Protein AF-A0A2K9F5P5-F1 (afdb_monomer_lite)

Structure (mmCIF, N/CA/C/O backbone):
data_AF-A0A2K9F5P5-F1
#
_entry.id   AF-A0A2K9F5P5-F1
#
loop_
_atom_site.group_PDB
_atom_site.id
_atom_site.type_symbol
_atom_site.label_atom_id
_atom_site.label_alt_id
_atom_site.label_comp_id
_atom_site.label_asym_id
_atom_site.label_entity_id
_atom_site.label_seq_id
_atom_site.pdbx_PDB_ins_code
_atom_site.Cartn_x
_atom_site.Cartn_y
_atom_site.Cartn_z
_atom_site.occupancy
_atom_site.B_iso_or_equiv
_atom_site.auth_seq_id
_atom_site.auth_comp_id
_atom_site.auth_asym_id
_atom_site.auth_atom_id
_atom_site.pdbx_PDB_model_num
ATOM 1 N N . MET A 1 1 ? -17.604 -22.086 -52.925 1.00 38.91 1 MET A N 1
ATOM 2 C CA . MET A 1 1 ? -17.296 -20.716 -52.460 1.00 38.91 1 MET A CA 1
ATOM 3 C C . MET A 1 1 ? -18.016 -20.476 -51.139 1.00 38.91 1 MET A C 1
ATOM 5 O O . MET A 1 1 ? -19.162 -20.048 -51.141 1.00 38.91 1 MET A O 1
ATOM 9 N N . ALA A 1 2 ? -17.383 -20.833 -50.021 1.00 35.69 2 ALA A N 1
ATOM 10 C CA . ALA A 1 2 ? -17.914 -20.549 -48.690 1.00 35.69 2 ALA A CA 1
ATOM 11 C C . ALA A 1 2 ? -17.438 -19.152 -48.273 1.00 35.69 2 ALA A C 1
ATOM 13 O O . ALA A 1 2 ? -16.235 -18.888 -48.246 1.00 35.69 2 ALA A O 1
ATOM 14 N N . ARG A 1 3 ? -18.385 -18.244 -48.024 1.00 33.72 3 ARG A N 1
ATOM 15 C CA . ARG A 1 3 ? -18.105 -16.895 -47.524 1.00 33.72 3 ARG A CA 1
ATOM 16 C C . ARG A 1 3 ? -17.519 -17.030 -46.118 1.00 33.72 3 ARG A C 1
ATOM 18 O O . ARG A 1 3 ? -18.179 -17.566 -45.235 1.00 33.72 3 ARG A O 1
ATOM 25 N N . ARG A 1 4 ? -16.278 -16.574 -45.926 1.00 36.03 4 ARG A N 1
ATOM 26 C CA . ARG A 1 4 ? -15.706 -16.379 -44.590 1.00 36.03 4 ARG A CA 1
ATOM 27 C C . ARG A 1 4 ? -16.526 -15.291 -43.901 1.00 36.03 4 ARG A C 1
ATOM 29 O O . ARG A 1 4 ? -16.585 -14.171 -44.402 1.00 36.03 4 ARG A O 1
ATOM 36 N N . HIS A 1 5 ? -17.176 -15.629 -42.792 1.00 34.53 5 HIS A N 1
ATOM 37 C CA . HIS A 1 5 ? -17.627 -14.616 -41.847 1.00 34.53 5 HIS A CA 1
ATOM 38 C C . HIS A 1 5 ? -16.388 -13.897 -41.294 1.00 34.53 5 HIS A C 1
ATOM 40 O O . HIS A 1 5 ? -15.415 -14.577 -40.957 1.00 34.53 5 HIS A O 1
ATOM 46 N N . PRO A 1 6 ? -16.381 -12.555 -41.233 1.00 36.88 6 PRO A N 1
ATOM 47 C CA . PRO A 1 6 ? -15.330 -11.844 -40.530 1.00 36.88 6 PRO A CA 1
ATOM 48 C C . PRO A 1 6 ? -15.427 -12.224 -39.051 1.00 36.88 6 PRO A C 1
ATOM 50 O O . PRO A 1 6 ? -16.498 -12.144 -38.447 1.00 36.88 6 PRO A O 1
ATOM 53 N N . HIS A 1 7 ? -14.316 -12.711 -38.502 1.00 32.47 7 HIS A N 1
ATOM 54 C CA . HIS A 1 7 ? -14.146 -12.824 -37.061 1.00 32.47 7 HIS A CA 1
ATOM 55 C C . HIS A 1 7 ? -14.370 -11.425 -36.470 1.00 32.47 7 HIS A C 1
ATOM 57 O O . HIS A 1 7 ? -13.769 -10.482 -36.984 1.00 32.47 7 HIS A O 1
ATOM 63 N N . PRO A 1 8 ? -15.224 -11.256 -35.448 1.00 35.94 8 PRO A N 1
ATOM 64 C CA . PRO A 1 8 ? -15.242 -10.008 -34.708 1.00 35.94 8 PRO A CA 1
ATOM 65 C C . PRO A 1 8 ? -13.869 -9.868 -34.055 1.00 35.94 8 PRO A C 1
ATOM 67 O O . PRO A 1 8 ? -13.407 -10.805 -33.391 1.00 35.94 8 PRO A O 1
ATOM 70 N N . ASP A 1 9 ? -13.211 -8.740 -34.306 1.00 34.75 9 ASP A N 1
ATOM 71 C CA . ASP A 1 9 ? -12.031 -8.320 -33.566 1.00 34.75 9 ASP A CA 1
ATOM 72 C C . ASP A 1 9 ? -12.371 -8.428 -32.078 1.00 34.75 9 ASP A C 1
ATOM 74 O O . ASP A 1 9 ? -13.259 -7.751 -31.561 1.00 34.75 9 ASP A O 1
ATOM 78 N N . LYS A 1 10 ? -11.746 -9.397 -31.409 1.00 36.59 10 LYS A N 1
ATOM 79 C CA . LYS A 1 10 ? -11.888 -9.583 -29.974 1.00 36.59 10 LYS A CA 1
ATOM 80 C C . LYS A 1 10 ? -11.161 -8.422 -29.301 1.00 36.59 10 LYS A C 1
ATOM 82 O O . LYS A 1 10 ? -9.941 -8.463 -29.187 1.00 36.59 10 LYS A O 1
ATOM 87 N N . GLU A 1 11 ? -11.912 -7.436 -28.820 1.00 33.91 11 GLU A N 1
ATOM 88 C CA . GLU A 1 11 ? -11.524 -6.573 -27.695 1.00 33.91 11 GLU A CA 1
ATOM 89 C C . GLU A 1 11 ? -11.355 -7.445 -26.435 1.00 33.91 11 GLU A C 1
ATOM 91 O O . GLU A 1 11 ? -12.197 -7.477 -25.544 1.00 33.91 11 GLU A O 1
ATOM 96 N N . PHE A 1 12 ? -10.288 -8.238 -26.395 1.00 38.59 12 PHE A N 1
ATOM 97 C CA . PHE A 1 12 ? -9.847 -8.998 -25.225 1.00 38.59 12 PHE A CA 1
ATOM 98 C C . PHE A 1 12 ? -8.396 -8.631 -24.927 1.00 38.59 12 PHE A C 1
ATOM 100 O O . PHE A 1 12 ? -7.548 -9.504 -24.805 1.00 38.59 12 PHE A O 1
ATOM 107 N N . ASP A 1 13 ? -8.106 -7.334 -24.876 1.00 48.09 13 ASP A N 1
ATOM 108 C CA . ASP A 1 13 ? -6.889 -6.837 -24.248 1.00 48.09 13 ASP A CA 1
ATOM 109 C C . ASP A 1 13 ? -7.022 -5.337 -23.982 1.00 48.09 13 ASP A C 1
ATOM 111 O O . ASP A 1 13 ? -6.786 -4.506 -24.855 1.00 48.09 13 ASP A O 1
ATOM 115 N N . MET A 1 14 ? -7.474 -4.972 -22.790 1.00 54.00 14 MET A N 1
ATOM 116 C CA . MET A 1 14 ? -7.242 -3.622 -22.293 1.00 54.00 14 MET A CA 1
ATOM 117 C C . MET A 1 14 ? -6.592 -3.803 -20.935 1.00 54.00 14 MET A C 1
ATOM 119 O O . MET A 1 14 ? -7.273 -3.871 -19.911 1.00 54.00 14 MET A O 1
ATOM 123 N N . ALA A 1 15 ? -5.266 -3.958 -20.953 1.00 70.38 15 ALA A N 1
ATOM 124 C CA . ALA A 1 15 ? -4.441 -3.877 -19.761 1.00 70.38 15 ALA A CA 1
ATOM 125 C C . ALA A 1 15 ? -4.908 -2.707 -18.884 1.00 70.38 15 ALA A C 1
ATOM 127 O O . ALA A 1 15 ? -5.242 -1.633 -19.399 1.00 70.38 15 ALA A O 1
ATOM 128 N N . HIS A 1 16 ? -4.942 -2.920 -17.564 1.00 89.19 16 HIS A N 1
ATOM 129 C CA . HIS A 1 16 ? -5.453 -1.938 -16.608 1.00 89.19 16 HIS A CA 1
ATOM 130 C C . HIS A 1 16 ? -4.882 -0.536 -16.918 1.00 89.19 16 HIS A C 1
ATOM 132 O O . HIS A 1 16 ? -3.682 -0.434 -17.205 1.00 89.19 16 HIS A O 1
ATOM 138 N N . PRO A 1 17 ? -5.671 0.560 -16.881 1.00 92.56 17 PRO A N 1
ATOM 139 C CA . PRO A 1 17 ? -5.209 1.880 -17.323 1.00 92.56 17 PRO A CA 1
ATOM 140 C C . PRO A 1 17 ? -3.887 2.317 -16.679 1.00 92.56 17 PRO A C 1
ATOM 142 O O . PRO A 1 17 ? -3.010 2.843 -17.365 1.00 92.56 17 PRO A O 1
ATOM 145 N N . ALA A 1 18 ? -3.704 2.014 -15.389 1.00 93.81 18 ALA A N 1
ATOM 146 C CA . ALA A 1 18 ? -2.455 2.269 -14.674 1.00 93.81 18 ALA A CA 1
ATOM 147 C C . ALA A 1 18 ? -1.266 1.447 -15.209 1.00 93.81 18 ALA A C 1
ATOM 149 O O . ALA A 1 18 ? -0.168 1.981 -15.330 1.00 93.81 18 ALA A O 1
ATOM 150 N N . VAL A 1 19 ? -1.469 0.177 -15.587 1.00 96.06 19 VAL A N 1
ATOM 151 C CA . VAL A 1 19 ? -0.427 -0.658 -16.216 1.00 96.06 19 VAL A CA 1
ATOM 152 C C . VAL A 1 19 ? -0.034 -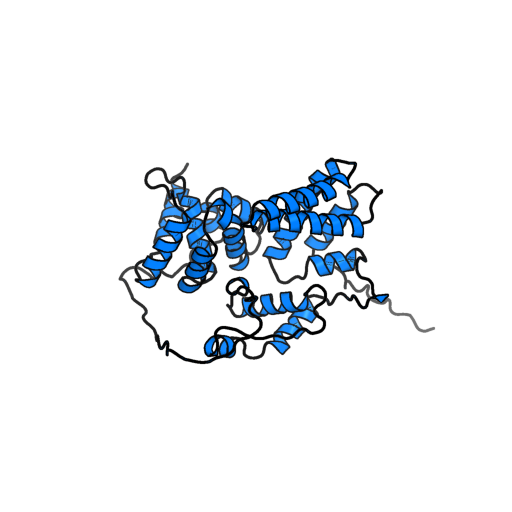0.057 -17.562 1.00 96.06 19 VAL A C 1
ATOM 154 O O . VAL A 1 19 ? 1.148 0.142 -17.830 1.00 96.06 19 VAL A O 1
ATOM 157 N N . THR A 1 20 ? -1.019 0.337 -18.374 1.00 95.88 20 THR A N 1
ATOM 158 C CA . THR A 1 20 ? -0.771 1.017 -19.654 1.00 95.88 20 THR A CA 1
ATOM 159 C C . THR A 1 20 ? 0.006 2.323 -19.455 1.00 95.88 20 THR A C 1
ATOM 161 O O . THR A 1 20 ? 0.961 2.596 -20.184 1.00 95.88 20 THR A O 1
ATOM 164 N N . ALA A 1 21 ? -0.370 3.139 -18.466 1.00 96.00 21 ALA A N 1
ATOM 165 C CA . ALA A 1 21 ? 0.326 4.382 -18.139 1.00 96.00 21 ALA A CA 1
ATOM 166 C C . ALA A 1 21 ? 1.770 4.129 -17.678 1.00 96.00 21 ALA A C 1
ATOM 168 O O . ALA A 1 21 ? 2.687 4.807 -18.140 1.00 96.00 21 ALA A O 1
ATOM 169 N N . PHE A 1 22 ? 1.986 3.115 -16.839 1.00 97.25 22 PHE A N 1
ATOM 170 C CA . PHE A 1 22 ? 3.307 2.726 -16.357 1.00 97.25 22 PHE A CA 1
ATOM 171 C C . PHE A 1 22 ? 4.207 2.225 -17.494 1.00 97.25 22 PHE A C 1
ATOM 173 O O . PHE A 1 22 ? 5.349 2.665 -17.623 1.00 97.25 22 PHE A O 1
ATOM 180 N N . VAL A 1 23 ? 3.690 1.369 -18.381 1.00 96.62 23 VAL A N 1
ATOM 181 C CA . VAL A 1 23 ? 4.428 0.895 -19.565 1.00 96.62 23 VAL A CA 1
ATOM 182 C C . VAL A 1 23 ? 4.771 2.057 -20.502 1.00 96.62 23 VAL A C 1
ATOM 184 O O . VAL A 1 23 ? 5.891 2.132 -21.001 1.00 96.62 23 VAL A O 1
ATOM 187 N N . ARG A 1 24 ? 3.862 3.024 -20.688 1.00 95.56 24 ARG A N 1
ATOM 188 C CA . ARG A 1 24 ? 4.164 4.256 -21.439 1.00 95.56 24 ARG A CA 1
ATOM 189 C C . ARG A 1 24 ? 5.218 5.124 -20.756 1.00 95.56 24 ARG A C 1
ATOM 191 O O . ARG A 1 24 ? 5.975 5.795 -21.450 1.00 95.56 24 ARG A O 1
ATOM 198 N N . ALA A 1 25 ? 5.273 5.150 -19.426 1.00 95.38 25 ALA A N 1
ATOM 199 C CA . ALA A 1 25 ? 6.317 5.868 -18.699 1.00 95.38 25 ALA A CA 1
ATOM 200 C C . ALA A 1 25 ? 7.695 5.227 -18.929 1.00 95.38 25 ALA A C 1
ATOM 202 O O . ALA A 1 25 ? 8.664 5.953 -19.149 1.00 95.38 25 ALA A O 1
ATOM 203 N N . LEU A 1 26 ? 7.773 3.889 -18.991 1.00 95.75 26 LEU A N 1
ATOM 204 C CA . LEU A 1 26 ? 9.005 3.168 -19.348 1.00 95.75 26 LEU A CA 1
ATOM 205 C C . LEU A 1 26 ? 9.541 3.569 -20.733 1.00 95.75 26 LEU A C 1
ATOM 207 O O . LEU A 1 26 ? 10.753 3.630 -20.922 1.00 95.75 26 LEU A O 1
ATOM 211 N N . ASP A 1 27 ? 8.664 3.896 -21.686 1.00 93.19 27 ASP A N 1
ATOM 212 C CA . ASP A 1 27 ? 9.059 4.316 -23.040 1.00 93.19 27 ASP A CA 1
ATOM 213 C C . ASP A 1 27 ? 9.694 5.712 -23.112 1.00 93.19 27 ASP A C 1
ATOM 215 O O . ASP A 1 27 ? 10.244 6.086 -24.150 1.00 93.19 27 ASP A O 1
ATOM 219 N N . GLN A 1 28 ? 9.618 6.495 -22.033 1.00 93.38 28 GLN A N 1
ATOM 220 C CA . GLN A 1 28 ? 10.177 7.850 -21.972 1.00 93.38 28 GLN A CA 1
ATOM 221 C C . GLN A 1 28 ? 11.634 7.886 -21.496 1.00 93.38 28 GLN A C 1
ATOM 223 O O . GLN A 1 28 ? 12.237 8.961 -21.483 1.00 93.38 28 GLN A O 1
ATOM 228 N N . PHE A 1 29 ? 12.181 6.741 -21.090 1.00 94.44 29 PHE A N 1
ATOM 229 C CA . PHE A 1 29 ? 13.575 6.604 -20.683 1.00 94.44 29 PHE A CA 1
ATOM 230 C C . PHE A 1 29 ? 14.507 6.562 -21.892 1.00 94.44 29 PHE A C 1
ATOM 232 O O . PHE A 1 29 ? 14.101 6.250 -23.016 1.00 94.44 29 PHE A O 1
ATOM 239 N N . ASP A 1 30 ? 15.785 6.856 -21.654 1.00 88.50 30 ASP A N 1
ATOM 240 C CA . ASP A 1 30 ? 16.795 6.741 -22.694 1.00 88.50 30 ASP A CA 1
ATOM 241 C C . ASP A 1 30 ? 16.880 5.314 -23.273 1.00 88.50 30 ASP A C 1
ATOM 243 O O . ASP A 1 30 ? 16.805 4.303 -22.570 1.00 88.50 30 ASP A O 1
ATOM 247 N N . ARG A 1 31 ? 17.100 5.235 -24.590 1.00 88.44 31 ARG A N 1
ATOM 248 C CA . ARG A 1 31 ? 17.097 3.978 -25.355 1.00 88.44 31 ARG A CA 1
ATOM 249 C C . ARG A 1 31 ? 18.294 3.064 -25.085 1.00 88.44 31 ARG A C 1
ATOM 251 O O . ARG A 1 31 ? 18.338 1.967 -25.637 1.00 88.44 31 ARG A O 1
ATOM 258 N N . SER A 1 32 ? 19.259 3.483 -24.264 1.00 90.69 32 SER A N 1
ATOM 259 C CA . SER A 1 32 ? 20.375 2.630 -23.837 1.00 90.69 32 SER A CA 1
ATOM 260 C C . SER A 1 32 ? 19.953 1.460 -22.945 1.00 90.69 32 SER A C 1
ATOM 262 O O . SER A 1 32 ? 20.749 0.538 -22.776 1.00 90.69 32 SER A O 1
ATOM 264 N N . LYS A 1 33 ? 18.732 1.472 -22.391 1.00 93.06 33 LYS A N 1
ATOM 265 C CA . LYS A 1 33 ? 18.201 0.397 -21.543 1.00 93.06 33 LYS A CA 1
ATOM 266 C C . LYS A 1 33 ? 16.925 -0.199 -22.106 1.00 93.06 33 LYS A C 1
ATOM 268 O O . LYS A 1 33 ? 16.131 0.463 -22.769 1.00 93.06 33 LYS A O 1
ATOM 273 N N . THR A 1 34 ? 16.718 -1.473 -21.801 1.00 95.75 34 THR A N 1
ATOM 274 C CA . THR A 1 34 ? 15.465 -2.167 -22.115 1.00 95.75 34 THR A CA 1
ATOM 275 C C . THR A 1 34 ? 14.391 -1.847 -21.073 1.00 95.75 34 THR A C 1
ATOM 277 O O . THR A 1 34 ? 14.712 -1.518 -19.929 1.00 95.75 34 THR A O 1
ATOM 280 N N . ARG A 1 35 ? 13.109 -2.015 -21.430 1.00 96.31 35 ARG A N 1
ATOM 281 C CA . ARG A 1 35 ? 11.987 -1.881 -20.478 1.00 96.31 35 ARG A CA 1
ATOM 282 C C . ARG A 1 35 ? 12.180 -2.768 -19.247 1.00 96.31 35 ARG A C 1
ATOM 284 O O . ARG A 1 35 ? 11.991 -2.300 -18.132 1.00 96.31 35 ARG A O 1
ATOM 291 N N . THR A 1 36 ? 12.615 -4.012 -19.446 1.00 96.44 36 THR A N 1
ATOM 292 C CA . THR A 1 36 ? 12.884 -4.976 -18.368 1.00 96.44 36 THR A CA 1
ATOM 293 C C . THR A 1 36 ? 13.991 -4.502 -17.430 1.00 96.44 36 THR A C 1
ATOM 295 O O . THR A 1 36 ? 13.872 -4.645 -16.216 1.00 96.44 36 THR A O 1
ATOM 298 N N . GLU A 1 37 ? 15.056 -3.900 -17.965 1.00 96.44 37 GLU A N 1
ATOM 299 C CA . GLU A 1 37 ? 16.135 -3.343 -17.146 1.00 96.44 37 GLU A CA 1
ATOM 300 C C . GLU A 1 37 ? 15.665 -2.133 -16.332 1.00 96.44 37 GLU A C 1
ATOM 302 O O . GLU A 1 37 ? 15.925 -2.069 -15.131 1.00 96.44 37 GLU A O 1
ATOM 307 N N . ILE A 1 38 ? 14.932 -1.203 -16.954 1.00 97.19 38 ILE A N 1
ATOM 308 C CA . ILE A 1 38 ? 14.380 -0.029 -16.262 1.00 97.19 38 ILE A CA 1
ATOM 309 C C . ILE A 1 38 ? 13.396 -0.471 -15.177 1.00 97.19 38 ILE A C 1
ATOM 311 O O . ILE A 1 38 ? 13.481 0.011 -14.052 1.00 97.19 38 ILE A O 1
ATOM 315 N N . PHE A 1 39 ? 12.506 -1.418 -15.485 1.00 97.50 39 PHE A N 1
ATOM 316 C CA . PHE A 1 39 ? 11.540 -1.962 -14.535 1.00 97.50 39 PHE A CA 1
ATOM 317 C C . PHE A 1 39 ? 12.222 -2.633 -13.339 1.00 97.50 39 PHE A C 1
ATOM 319 O O . PHE A 1 39 ? 11.872 -2.354 -12.196 1.00 97.50 39 PHE A O 1
ATOM 326 N N . ARG A 1 40 ? 13.256 -3.449 -13.580 1.00 96.75 40 ARG A N 1
ATOM 327 C CA . ARG A 1 40 ? 14.058 -4.050 -12.507 1.00 96.75 40 ARG A CA 1
ATOM 328 C C . ARG A 1 40 ? 14.691 -2.984 -11.611 1.00 96.75 40 ARG A C 1
ATOM 330 O O . ARG A 1 40 ? 14.588 -3.092 -10.393 1.00 96.75 40 ARG A O 1
ATOM 337 N N . LEU A 1 41 ? 15.330 -1.971 -12.200 1.00 97.00 41 LEU A N 1
ATOM 338 C CA . LEU A 1 41 ? 15.961 -0.882 -11.446 1.00 97.00 41 LEU A CA 1
ATOM 339 C C . LEU A 1 41 ? 14.930 -0.056 -10.673 1.00 97.00 41 LEU A C 1
ATOM 341 O O . LEU A 1 41 ? 15.186 0.318 -9.535 1.00 97.00 41 LEU A O 1
ATOM 345 N N . PHE A 1 42 ? 13.751 0.176 -11.253 1.00 97.69 42 PHE A N 1
ATOM 346 C CA . PHE A 1 42 ? 12.625 0.792 -10.561 1.00 97.69 42 PHE A CA 1
ATOM 347 C C . PHE A 1 42 ? 12.217 -0.027 -9.326 1.00 97.69 42 PHE A C 1
ATOM 349 O O . PHE A 1 42 ? 12.127 0.537 -8.238 1.00 97.69 42 PHE A O 1
ATOM 356 N N . CYS A 1 43 ? 12.020 -1.346 -9.458 1.00 96.69 43 CYS A N 1
ATOM 357 C CA . CYS A 1 43 ? 11.664 -2.217 -8.333 1.00 96.69 43 CYS A CA 1
ATOM 358 C C . CYS A 1 43 ? 12.749 -2.239 -7.246 1.00 96.69 43 CYS A C 1
ATOM 360 O O . CYS A 1 43 ? 12.428 -2.236 -6.060 1.00 96.69 43 CYS A O 1
ATOM 362 N N . GLU A 1 44 ? 14.024 -2.228 -7.635 1.00 97.50 44 GLU A N 1
ATOM 363 C CA . GLU A 1 44 ? 15.159 -2.198 -6.707 1.00 97.50 44 GLU A CA 1
ATOM 364 C C . GLU A 1 44 ? 15.214 -0.866 -5.943 1.00 97.50 44 GLU A C 1
ATOM 366 O O . GLU A 1 44 ? 15.245 -0.853 -4.714 1.00 97.50 44 GLU A O 1
ATOM 371 N N . MET A 1 45 ? 15.085 0.262 -6.647 1.00 97.44 45 MET A N 1
ATOM 372 C CA . MET A 1 45 ? 14.998 1.591 -6.034 1.00 97.44 45 MET A CA 1
ATOM 373 C C . MET A 1 45 ? 13.783 1.721 -5.103 1.00 97.44 45 MET A C 1
ATOM 375 O O . MET A 1 45 ? 13.907 2.251 -3.997 1.00 97.44 45 MET A O 1
ATOM 379 N N . ALA A 1 46 ? 12.622 1.217 -5.530 1.00 95.56 46 ALA A N 1
ATOM 380 C CA . ALA A 1 46 ? 11.395 1.175 -4.742 1.00 95.56 46 ALA A CA 1
ATOM 381 C C . ALA A 1 46 ? 11.593 0.393 -3.437 1.00 95.56 46 ALA A C 1
ATOM 383 O O . ALA A 1 46 ? 11.286 0.896 -2.353 1.00 95.56 46 ALA A O 1
ATOM 384 N N . TYR A 1 47 ? 12.153 -0.814 -3.540 1.00 95.12 47 TYR A N 1
ATOM 385 C CA . TYR A 1 47 ? 12.464 -1.653 -2.393 1.00 95.12 47 TYR A CA 1
ATOM 386 C C . TYR A 1 47 ? 13.431 -0.953 -1.437 1.00 95.12 47 TYR A C 1
ATOM 388 O O . TYR A 1 47 ? 13.121 -0.843 -0.254 1.00 95.12 47 TYR A O 1
ATOM 396 N N . CYS A 1 48 ? 14.558 -0.426 -1.926 1.00 96.56 48 CYS A N 1
ATOM 397 C CA . CYS A 1 48 ? 15.539 0.255 -1.084 1.00 96.56 48 CYS A CA 1
ATOM 398 C C . CYS A 1 48 ? 14.927 1.448 -0.337 1.00 96.56 48 CYS A C 1
ATOM 400 O O . CYS A 1 48 ? 15.143 1.590 0.867 1.00 96.56 48 CYS A O 1
ATOM 402 N N . ALA A 1 49 ? 14.118 2.270 -1.016 1.00 92.81 49 ALA A N 1
ATOM 403 C CA . ALA A 1 49 ? 13.463 3.427 -0.406 1.00 92.81 49 ALA A CA 1
ATOM 404 C C . ALA A 1 49 ? 12.503 3.025 0.730 1.00 92.81 49 ALA A C 1
ATOM 406 O O . ALA A 1 49 ? 12.530 3.619 1.812 1.00 92.81 49 ALA A O 1
ATOM 407 N N . LEU A 1 50 ? 11.686 1.990 0.511 1.00 88.81 50 LEU A N 1
ATOM 408 C CA . LEU A 1 50 ? 10.724 1.501 1.502 1.00 88.81 50 LEU A CA 1
ATOM 409 C C . LEU A 1 50 ? 11.414 0.749 2.650 1.00 88.81 50 LEU A C 1
ATOM 411 O O . LEU A 1 50 ? 11.159 1.028 3.823 1.00 88.81 50 LEU A O 1
ATOM 415 N N . ALA A 1 51 ? 12.327 -0.167 2.326 1.00 88.56 51 ALA A N 1
ATOM 416 C CA . ALA A 1 51 ? 13.046 -0.984 3.296 1.00 88.56 51 ALA A CA 1
ATOM 417 C C . ALA A 1 51 ? 13.949 -0.137 4.201 1.00 88.56 51 ALA A C 1
ATOM 419 O O . ALA A 1 51 ? 14.036 -0.413 5.398 1.00 88.56 51 ALA A O 1
ATOM 420 N N . LYS A 1 52 ? 14.576 0.926 3.673 1.00 90.06 52 LYS A N 1
ATOM 421 C CA . LYS A 1 52 ? 15.404 1.837 4.476 1.00 90.06 52 LYS A CA 1
ATOM 422 C C . LYS A 1 52 ? 14.566 2.504 5.560 1.00 90.06 52 LYS A C 1
ATOM 424 O O . LYS A 1 52 ? 14.963 2.501 6.720 1.00 90.06 52 LYS A O 1
ATOM 429 N N . ARG A 1 53 ? 13.388 3.027 5.200 1.00 84.00 53 ARG A N 1
ATOM 430 C CA . ARG A 1 53 ? 12.465 3.676 6.147 1.00 84.00 53 ARG A CA 1
ATOM 431 C C . ARG A 1 53 ? 11.925 2.698 7.194 1.00 84.00 53 ARG A C 1
ATOM 433 O O . ARG A 1 53 ? 11.679 3.102 8.325 1.00 84.00 53 ARG A O 1
ATOM 440 N N . ALA A 1 54 ? 11.740 1.432 6.823 1.00 78.44 54 ALA A N 1
ATOM 441 C CA . ALA A 1 54 ? 11.255 0.389 7.724 1.00 78.44 54 ALA A CA 1
ATOM 442 C C . ALA A 1 54 ? 12.348 -0.218 8.627 1.00 78.44 54 ALA A C 1
ATOM 444 O O . ALA A 1 54 ? 12.022 -0.837 9.641 1.00 78.44 54 ALA A O 1
ATOM 445 N N . SER A 1 55 ? 13.627 -0.069 8.271 1.00 79.94 55 SER A N 1
ATOM 446 C CA . SER A 1 55 ? 14.742 -0.642 9.025 1.00 79.94 55 SER A CA 1
ATOM 447 C C . SER A 1 55 ? 14.978 0.111 10.340 1.00 79.94 55 SER A C 1
ATOM 449 O O . SER A 1 55 ? 15.162 1.330 10.310 1.00 79.94 55 SER A O 1
ATOM 451 N N . PRO A 1 56 ? 15.066 -0.582 11.491 1.00 80.94 56 PRO A N 1
ATOM 452 C CA . PRO A 1 56 ? 15.488 0.026 12.751 1.00 80.94 56 PRO A CA 1
ATOM 453 C C . PRO A 1 56 ? 17.019 0.095 12.904 1.00 80.94 56 PRO A C 1
ATOM 455 O O . PRO A 1 56 ? 17.504 0.683 13.869 1.00 80.94 56 PRO A O 1
ATOM 458 N N . PHE A 1 57 ? 17.781 -0.523 11.994 1.00 88.06 57 PHE A N 1
ATOM 459 C CA . PHE A 1 57 ? 19.234 -0.669 12.095 1.00 88.06 57 PHE A CA 1
ATOM 460 C C . PHE A 1 57 ? 19.955 0.274 11.125 1.00 88.06 57 PHE A C 1
ATOM 462 O O . PHE A 1 57 ? 19.685 0.253 9.922 1.00 88.06 57 PHE A O 1
ATOM 469 N N . ALA A 1 58 ? 20.867 1.098 11.651 1.00 92.44 58 ALA A N 1
ATOM 470 C CA . ALA A 1 58 ? 21.558 2.145 10.893 1.00 92.44 58 ALA A CA 1
ATOM 471 C C . ALA A 1 58 ? 22.483 1.587 9.797 1.00 92.44 58 ALA A C 1
ATOM 473 O O . ALA A 1 58 ? 22.485 2.081 8.678 1.00 92.44 58 ALA A O 1
ATOM 474 N N . ASP A 1 59 ? 23.200 0.500 10.071 1.00 95.31 59 ASP A N 1
ATOM 475 C CA . ASP A 1 59 ? 24.048 -0.191 9.093 1.00 95.31 59 ASP A CA 1
ATOM 476 C C . ASP A 1 59 ? 23.237 -0.742 7.908 1.00 95.31 59 ASP A C 1
ATOM 478 O O . ASP A 1 59 ? 23.643 -0.635 6.749 1.00 95.31 59 ASP A O 1
ATOM 482 N N . GLN A 1 60 ? 22.048 -1.284 8.181 1.00 93.06 60 GLN A N 1
ATOM 483 C CA . GLN A 1 60 ? 21.123 -1.702 7.133 1.00 93.06 60 GLN A CA 1
ATOM 484 C C . GLN A 1 60 ? 20.588 -0.501 6.340 1.00 93.06 60 GLN A C 1
ATOM 486 O O . GLN A 1 60 ? 20.438 -0.610 5.123 1.00 93.06 60 GLN A O 1
ATOM 491 N N . GLN A 1 61 ? 20.311 0.631 6.996 1.00 94.25 61 GLN A N 1
ATOM 492 C CA . GLN A 1 61 ? 19.879 1.860 6.320 1.00 94.25 61 GLN A CA 1
ATOM 493 C C . GLN A 1 61 ? 20.957 2.384 5.361 1.00 94.25 61 GLN A C 1
ATOM 495 O O . GLN A 1 61 ? 20.631 2.690 4.213 1.00 94.25 61 GLN A O 1
ATOM 500 N N . ASP A 1 62 ? 22.217 2.420 5.799 1.00 97.56 62 ASP A N 1
ATOM 501 C CA . ASP A 1 62 ? 23.359 2.859 4.989 1.00 97.56 62 ASP A CA 1
ATOM 502 C C . ASP A 1 62 ? 23.571 1.941 3.777 1.00 97.56 62 ASP A C 1
ATOM 504 O O . ASP A 1 62 ? 23.755 2.414 2.654 1.00 97.56 62 ASP A O 1
ATOM 508 N N . ARG A 1 63 ? 23.478 0.616 3.972 1.00 98.06 63 ARG A N 1
ATOM 509 C CA . ARG A 1 63 ? 23.573 -0.357 2.871 1.00 98.06 63 ARG A CA 1
ATOM 510 C C . ARG A 1 63 ? 22.468 -0.153 1.832 1.00 98.06 63 ARG A C 1
ATOM 512 O O . ARG A 1 63 ? 22.754 -0.138 0.639 1.00 98.06 63 ARG A O 1
ATOM 519 N N . LEU A 1 64 ? 21.219 0.008 2.272 1.00 97.62 64 LEU A N 1
ATOM 520 C CA . LEU A 1 64 ? 20.078 0.208 1.371 1.00 97.62 64 LEU A CA 1
ATOM 521 C C . LEU A 1 64 ? 20.174 1.539 0.615 1.00 97.62 64 LEU A C 1
ATOM 523 O O . LEU A 1 64 ? 19.785 1.614 -0.549 1.00 97.62 64 LEU A O 1
ATOM 527 N N . GLU A 1 65 ? 20.707 2.586 1.248 1.00 98.00 65 GLU A N 1
ATOM 528 C CA . GLU A 1 65 ? 20.990 3.853 0.571 1.00 98.00 65 GLU A CA 1
ATOM 529 C C . GLU A 1 65 ? 22.091 3.710 -0.482 1.00 98.00 65 GLU A C 1
ATOM 531 O O . GLU A 1 65 ? 21.938 4.229 -1.586 1.00 98.00 65 GLU A O 1
ATOM 536 N N . ALA A 1 66 ? 23.163 2.974 -0.185 1.00 98.25 66 ALA A N 1
ATOM 537 C CA . ALA A 1 66 ? 24.209 2.693 -1.163 1.00 98.25 66 ALA A CA 1
ATOM 538 C C . ALA A 1 66 ? 23.659 1.919 -2.377 1.00 98.25 66 ALA A C 1
ATOM 540 O O . ALA A 1 66 ? 23.887 2.334 -3.509 1.00 98.25 66 ALA A O 1
ATOM 541 N N . GLU A 1 67 ? 22.861 0.869 -2.156 1.00 98.44 67 GLU A N 1
ATOM 542 C CA . GLU A 1 67 ? 22.203 0.092 -3.224 1.00 98.44 67 GLU A CA 1
ATOM 543 C C . GLU A 1 67 ? 21.262 0.958 -4.083 1.00 98.44 67 GLU A C 1
ATOM 545 O O . GLU A 1 67 ? 21.267 0.878 -5.316 1.00 98.44 67 GLU A O 1
ATOM 550 N N . TYR A 1 68 ? 20.502 1.857 -3.447 1.00 98.06 68 TYR A N 1
ATOM 551 C CA . TYR A 1 68 ? 19.683 2.842 -4.153 1.00 98.06 68 TYR A CA 1
ATOM 552 C C . TYR A 1 68 ? 20.543 3.764 -5.031 1.00 98.06 68 TYR A C 1
ATOM 554 O O . TYR A 1 68 ? 20.226 3.996 -6.201 1.00 98.06 68 TYR A O 1
ATOM 562 N N . MET A 1 69 ? 21.644 4.291 -4.487 1.00 98.00 69 MET A N 1
ATOM 563 C CA . MET A 1 69 ? 22.536 5.200 -5.210 1.00 98.00 69 MET A CA 1
ATOM 564 C C . MET A 1 69 ? 23.301 4.505 -6.341 1.00 98.00 69 MET A C 1
ATOM 566 O O . MET A 1 69 ? 23.532 5.130 -7.380 1.00 98.00 69 MET A O 1
ATOM 570 N N . ASP A 1 70 ? 23.606 3.216 -6.204 1.00 97.94 70 ASP A N 1
ATOM 571 C CA . ASP A 1 70 ? 24.147 2.387 -7.281 1.00 97.94 70 ASP A CA 1
ATOM 572 C C . ASP A 1 70 ? 23.148 2.258 -8.435 1.00 97.94 70 ASP A C 1
ATOM 574 O O . ASP A 1 70 ? 23.524 2.425 -9.600 1.00 97.94 70 ASP A O 1
ATOM 578 N N . CYS A 1 71 ? 21.861 2.040 -8.141 1.00 96.62 71 CYS A N 1
ATOM 579 C CA . CYS A 1 71 ? 20.810 2.061 -9.160 1.00 96.62 71 CYS A CA 1
ATOM 580 C C . CYS A 1 71 ? 20.728 3.429 -9.848 1.00 96.62 71 CYS A C 1
ATOM 582 O O . CYS A 1 71 ? 20.715 3.495 -11.077 1.00 96.62 71 CYS A O 1
ATOM 584 N N . VAL A 1 72 ? 20.759 4.524 -9.080 1.00 96.44 72 VAL A N 1
ATOM 585 C CA . VAL A 1 72 ? 20.779 5.895 -9.622 1.00 96.44 72 VAL A CA 1
ATOM 586 C C . VAL A 1 72 ? 21.983 6.119 -10.541 1.00 96.44 72 VAL A C 1
ATOM 588 O O . VAL A 1 72 ? 21.854 6.748 -11.593 1.00 96.44 72 VAL A O 1
ATOM 591 N N . GLY A 1 73 ? 23.154 5.598 -10.168 1.00 95.69 73 GLY A N 1
ATOM 592 C CA . GLY A 1 73 ? 24.389 5.688 -10.946 1.00 95.69 73 GLY A CA 1
ATOM 593 C C . GLY A 1 73 ? 24.321 4.988 -12.305 1.00 95.69 73 GLY A C 1
ATOM 594 O O . GLY A 1 73 ? 25.060 5.356 -13.218 1.00 95.69 73 GLY A O 1
ATOM 595 N N . ARG A 1 74 ? 23.402 4.030 -12.482 1.00 94.88 74 ARG A N 1
ATOM 596 C CA . ARG A 1 74 ? 23.198 3.336 -13.762 1.00 94.88 74 ARG A CA 1
ATOM 597 C C . ARG A 1 74 ? 22.473 4.183 -14.798 1.00 94.88 74 ARG A C 1
ATOM 599 O O . ARG A 1 74 ? 22.488 3.800 -15.965 1.00 94.88 74 ARG A O 1
ATOM 606 N N . PHE A 1 75 ? 21.871 5.313 -14.431 1.00 94.19 75 PHE A N 1
ATOM 607 C CA . PHE A 1 75 ? 21.210 6.222 -15.370 1.00 94.19 75 PHE A CA 1
ATOM 608 C C . PHE A 1 75 ? 22.108 7.430 -15.672 1.00 94.19 75 PHE A C 1
ATOM 610 O O . PHE A 1 75 ? 22.289 8.295 -14.810 1.00 94.19 75 PHE A O 1
ATOM 617 N N . PRO A 1 76 ? 22.660 7.532 -16.898 1.00 89.19 76 PRO A N 1
ATOM 618 C CA . PRO A 1 76 ? 23.469 8.685 -17.287 1.00 89.19 76 PRO A CA 1
ATOM 619 C C . PRO A 1 76 ? 22.642 9.976 -17.318 1.00 89.19 76 PRO A C 1
ATOM 621 O O . PRO A 1 76 ? 23.118 11.037 -16.915 1.00 89.19 76 PRO A O 1
ATOM 624 N N . ASN A 1 77 ? 21.388 9.878 -17.770 1.00 91.38 77 ASN A N 1
ATOM 625 C CA . ASN A 1 77 ? 20.450 10.987 -17.798 1.00 91.38 77 ASN A CA 1
ATOM 626 C C . ASN A 1 77 ? 19.785 11.169 -16.425 1.00 91.38 77 ASN A C 1
ATOM 628 O O . ASN A 1 77 ? 19.120 10.270 -15.914 1.00 91.38 77 ASN A O 1
ATOM 632 N N . LYS A 1 78 ? 19.924 12.358 -15.831 1.00 89.62 78 LYS A N 1
ATOM 633 C CA . LYS A 1 78 ? 19.280 12.672 -14.548 1.00 89.62 78 LYS A CA 1
ATOM 634 C C . LYS A 1 78 ? 17.773 12.872 -14.668 1.00 89.62 78 LYS A C 1
ATOM 636 O O . LYS A 1 78 ? 17.085 12.698 -13.667 1.00 89.62 78 LYS A O 1
ATOM 641 N N . ASP A 1 79 ? 17.260 13.196 -15.850 1.00 91.12 79 ASP A N 1
ATOM 642 C CA . ASP A 1 79 ? 15.816 13.334 -16.047 1.00 91.12 79 ASP A CA 1
ATOM 643 C C . ASP A 1 79 ? 15.106 11.979 -15.989 1.00 91.12 79 ASP A C 1
ATOM 645 O O . ASP A 1 79 ? 14.016 11.901 -15.437 1.00 91.12 79 ASP A O 1
ATOM 649 N N . ASP A 1 80 ? 15.763 10.894 -16.406 1.00 93.69 80 ASP A N 1
ATOM 650 C CA . ASP A 1 80 ? 15.250 9.526 -16.246 1.00 93.69 80 ASP A CA 1
ATOM 651 C C . ASP A 1 80 ? 15.033 9.181 -14.764 1.00 93.69 80 ASP A C 1
ATOM 653 O O . ASP A 1 80 ? 13.999 8.643 -14.376 1.00 93.69 80 ASP A O 1
ATOM 657 N N . ILE A 1 81 ? 15.969 9.574 -13.894 1.00 93.25 81 ILE A N 1
ATOM 658 C CA . ILE A 1 81 ? 15.823 9.391 -12.441 1.00 93.25 81 ILE A CA 1
ATOM 659 C C . ILE A 1 81 ? 14.654 10.204 -11.887 1.00 93.25 81 ILE A C 1
ATOM 661 O O . ILE A 1 81 ? 13.942 9.732 -11.003 1.00 93.25 81 ILE A O 1
ATOM 665 N N . ARG A 1 82 ? 14.425 11.411 -12.414 1.00 91.25 82 ARG A N 1
ATOM 666 C CA . ARG A 1 82 ? 13.309 12.271 -11.990 1.00 91.25 82 ARG A CA 1
ATOM 667 C C . ARG A 1 82 ? 11.939 11.722 -12.393 1.00 91.25 82 ARG A C 1
ATOM 669 O O . ARG A 1 82 ? 10.956 12.154 -11.806 1.00 91.25 82 ARG A O 1
ATOM 676 N N . ARG A 1 83 ? 11.876 10.750 -13.310 1.00 92.38 83 ARG A N 1
ATOM 677 C CA . ARG A 1 83 ? 10.642 10.035 -13.687 1.00 92.38 83 ARG A CA 1
ATOM 678 C C . ARG A 1 83 ? 10.299 8.875 -12.756 1.00 92.38 83 ARG A C 1
ATOM 680 O O . ARG A 1 83 ? 9.136 8.492 -12.670 1.00 92.38 83 ARG A O 1
ATOM 687 N N . MET A 1 84 ? 11.274 8.322 -12.029 1.00 93.81 84 MET A N 1
ATOM 688 C CA . MET A 1 84 ? 11.034 7.196 -11.113 1.00 93.81 84 MET A CA 1
ATOM 689 C C . MET A 1 84 ? 9.958 7.497 -10.048 1.00 93.81 84 MET A C 1
ATOM 691 O O . MET A 1 84 ? 9.103 6.638 -9.825 1.00 93.81 84 MET A O 1
ATOM 695 N N . PRO A 1 85 ? 9.913 8.694 -9.419 1.00 91.75 85 PRO A N 1
ATOM 696 C CA . PRO A 1 85 ? 8.825 9.056 -8.508 1.00 91.75 85 PRO A CA 1
ATOM 697 C C . PRO A 1 85 ? 7.439 9.096 -9.167 1.00 91.75 85 PRO A C 1
ATOM 699 O O . PRO A 1 85 ? 6.459 8.725 -8.528 1.00 91.75 85 PRO A O 1
ATOM 702 N N . GLU A 1 86 ? 7.337 9.504 -10.436 1.00 91.31 86 GLU A N 1
ATOM 703 C CA . GLU A 1 86 ? 6.062 9.518 -11.171 1.00 91.31 86 GLU A CA 1
ATOM 704 C C . GLU A 1 86 ? 5.558 8.089 -11.410 1.00 91.31 86 GLU A C 1
ATOM 706 O O . GLU A 1 86 ? 4.393 7.782 -11.169 1.00 91.31 86 GLU A O 1
ATOM 711 N N . MET A 1 87 ? 6.457 7.181 -11.801 1.00 95.38 87 MET A N 1
ATOM 712 C CA . MET A 1 87 ? 6.145 5.754 -11.924 1.00 95.38 87 MET A CA 1
ATOM 713 C C . MET A 1 87 ? 5.722 5.137 -10.587 1.00 95.38 87 MET A C 1
ATOM 715 O O . MET A 1 87 ? 4.807 4.315 -10.544 1.00 95.38 87 MET A O 1
ATOM 719 N N . MET A 1 88 ? 6.365 5.548 -9.491 1.00 94.50 88 MET A N 1
ATOM 720 C CA . MET A 1 88 ? 5.996 5.118 -8.146 1.00 94.50 88 MET A CA 1
ATOM 721 C C . MET A 1 88 ? 4.583 5.579 -7.783 1.00 94.50 88 MET A C 1
ATOM 723 O O . MET A 1 88 ? 3.827 4.789 -7.230 1.00 94.50 88 MET A O 1
ATOM 727 N N . ALA A 1 89 ? 4.206 6.815 -8.120 1.00 91.75 89 ALA A N 1
ATOM 728 C CA . ALA A 1 89 ? 2.856 7.315 -7.869 1.00 91.75 89 ALA A CA 1
ATOM 729 C C . ALA A 1 89 ? 1.796 6.455 -8.579 1.00 91.75 89 ALA A C 1
ATOM 731 O O . ALA A 1 89 ? 0.865 5.992 -7.925 1.00 91.75 89 ALA A O 1
ATOM 732 N N . ILE A 1 90 ? 2.007 6.140 -9.865 1.00 94.31 90 ILE A N 1
ATOM 733 C CA . ILE A 1 90 ? 1.121 5.251 -10.641 1.00 94.31 90 ILE A CA 1
ATOM 734 C C . ILE A 1 90 ? 0.988 3.878 -9.963 1.00 94.31 90 ILE A C 1
ATOM 736 O O . ILE A 1 90 ? -0.112 3.336 -9.855 1.00 94.31 90 ILE A O 1
ATOM 740 N N . ALA A 1 91 ? 2.107 3.306 -9.508 1.00 94.81 91 ALA A N 1
ATOM 741 C CA . ALA A 1 91 ? 2.111 2.001 -8.855 1.00 94.81 91 ALA A CA 1
ATOM 742 C C . ALA A 1 91 ? 1.379 2.028 -7.505 1.00 94.81 91 ALA A C 1
ATOM 744 O O . ALA A 1 91 ? 0.561 1.152 -7.240 1.00 94.81 91 ALA A O 1
ATOM 745 N N . ILE A 1 92 ? 1.650 3.027 -6.657 1.00 90.94 92 ILE A N 1
ATOM 746 C CA . ILE A 1 92 ? 1.014 3.161 -5.340 1.00 90.94 92 ILE A CA 1
ATOM 747 C C . ILE A 1 92 ? -0.498 3.332 -5.492 1.00 90.94 92 ILE A C 1
ATOM 749 O O . ILE A 1 92 ? -1.242 2.662 -4.781 1.00 90.94 92 ILE A O 1
ATOM 753 N N . GLU A 1 93 ? -0.947 4.185 -6.413 1.00 89.06 93 GLU A N 1
ATOM 754 C CA . GLU A 1 93 ? -2.370 4.401 -6.691 1.00 89.06 93 GLU A CA 1
ATOM 755 C C . GLU A 1 93 ? -3.059 3.087 -7.087 1.00 89.06 93 GLU A C 1
ATOM 757 O O . GLU A 1 93 ? -4.028 2.671 -6.451 1.00 89.06 93 GLU A O 1
ATOM 762 N N . ALA A 1 94 ? -2.499 2.366 -8.065 1.00 91.62 94 ALA A N 1
ATOM 763 C CA . ALA A 1 94 ? -3.060 1.097 -8.525 1.00 91.62 94 ALA A CA 1
ATOM 764 C C . ALA A 1 94 ? -3.085 0.021 -7.424 1.00 91.62 94 ALA A C 1
ATOM 766 O O . ALA A 1 94 ? -4.077 -0.686 -7.258 1.00 91.62 94 ALA A O 1
ATOM 767 N N . ILE A 1 95 ? -2.005 -0.101 -6.646 1.00 91.06 95 ILE A N 1
ATOM 768 C CA . ILE A 1 95 ? -1.886 -1.106 -5.578 1.00 91.06 95 ILE A CA 1
ATOM 769 C C . ILE A 1 95 ? -2.821 -0.784 -4.401 1.00 91.06 95 ILE A C 1
ATOM 771 O O . ILE A 1 95 ? -3.389 -1.696 -3.788 1.00 91.06 95 ILE A O 1
ATOM 775 N N . ALA A 1 96 ? -3.002 0.501 -4.084 1.00 86.69 96 ALA A N 1
ATOM 776 C CA . ALA A 1 96 ? -3.895 0.945 -3.020 1.00 86.69 96 ALA A CA 1
ATOM 777 C C . ALA A 1 96 ? -5.362 0.600 -3.307 1.00 86.69 96 ALA A C 1
ATOM 779 O O . ALA A 1 96 ? -6.092 0.301 -2.362 1.00 86.69 96 ALA A O 1
ATOM 780 N N . GLY A 1 97 ? -5.769 0.581 -4.581 1.00 84.81 97 GLY A N 1
ATOM 781 C CA . GLY A 1 97 ? -7.105 0.149 -4.995 1.00 84.81 97 GLY A CA 1
ATOM 782 C C . GLY A 1 97 ? -7.369 -1.346 -4.777 1.00 84.81 97 GLY A C 1
ATOM 783 O O . GLY A 1 97 ? -8.501 -1.731 -4.486 1.00 84.81 97 GLY A O 1
ATOM 784 N N . GLY A 1 98 ? -6.323 -2.179 -4.833 1.00 87.50 98 GLY A N 1
ATOM 785 C CA . GLY A 1 98 ? -6.449 -3.638 -4.792 1.00 87.50 98 GLY A CA 1
ATOM 786 C C . GLY A 1 98 ? -7.094 -4.216 -6.047 1.00 87.50 98 GLY A C 1
ATOM 787 O O . GLY A 1 98 ? -7.311 -3.507 -7.027 1.00 87.50 98 GLY A O 1
ATOM 788 N N . GLY A 1 99 ? -7.388 -5.518 -6.040 1.00 89.81 99 GLY A N 1
ATOM 789 C CA . GLY A 1 99 ? -8.054 -6.136 -7.186 1.00 89.81 99 GLY A CA 1
ATOM 790 C C . GLY A 1 99 ? -7.142 -6.313 -8.404 1.00 89.81 99 GLY A C 1
ATOM 791 O O . GLY A 1 99 ? -7.645 -6.407 -9.521 1.00 89.81 99 GLY A O 1
ATOM 792 N N . LEU A 1 100 ? -5.818 -6.295 -8.211 1.00 92.44 100 LEU A N 1
ATOM 793 C CA . LEU A 1 100 ? -4.842 -6.297 -9.297 1.00 92.44 100 LEU A CA 1
ATOM 794 C C . LEU A 1 100 ? -3.471 -6.823 -8.837 1.00 92.44 100 LEU A C 1
ATOM 796 O O . LEU A 1 100 ? -2.923 -6.356 -7.839 1.00 92.44 100 LEU A O 1
ATOM 800 N N . ASP A 1 101 ? -2.856 -7.710 -9.627 1.00 94.12 101 ASP A N 1
ATOM 801 C CA . ASP A 1 101 ? -1.410 -7.983 -9.560 1.00 94.12 101 ASP A CA 1
ATOM 802 C C . ASP A 1 101 ? -0.671 -7.002 -10.482 1.00 94.12 101 ASP A C 1
ATOM 804 O O . ASP A 1 101 ? -0.343 -7.314 -11.630 1.00 94.12 101 ASP A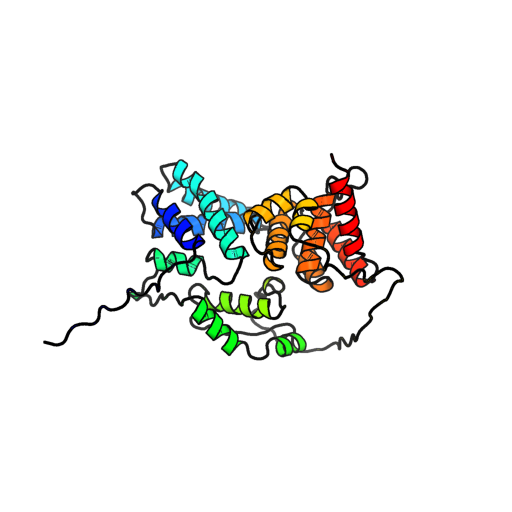 O 1
ATOM 808 N N . PHE A 1 102 ? -0.477 -5.772 -9.995 1.00 95.56 102 PHE A N 1
ATOM 809 C CA . PHE A 1 102 ? 0.026 -4.665 -10.813 1.00 95.56 102 PHE A CA 1
ATOM 810 C C . PHE A 1 102 ? 1.402 -4.975 -11.410 1.00 95.56 102 PHE A C 1
ATOM 812 O O . PHE A 1 102 ? 1.599 -4.867 -12.621 1.00 95.56 102 PHE A O 1
ATOM 819 N N . PHE A 1 103 ? 2.358 -5.389 -10.575 1.00 95.12 103 PHE A N 1
ATOM 820 C CA . PHE A 1 103 ? 3.715 -5.673 -11.036 1.00 95.12 103 PHE A CA 1
ATOM 821 C C . PHE A 1 103 ? 3.806 -6.959 -11.851 1.00 95.12 103 PHE A C 1
ATOM 823 O O . PHE A 1 103 ? 4.580 -6.987 -12.808 1.00 95.12 103 PHE A O 1
ATOM 830 N N . GLY A 1 104 ? 3.012 -7.987 -11.537 1.00 94.12 104 GLY A N 1
ATOM 831 C CA . GLY A 1 104 ? 2.920 -9.182 -12.370 1.00 94.12 104 GLY A CA 1
ATOM 832 C C . GLY A 1 104 ? 2.403 -8.857 -13.769 1.00 94.12 104 GLY A C 1
ATOM 833 O O . GLY A 1 104 ? 2.995 -9.302 -14.755 1.00 94.12 104 GLY A O 1
ATOM 834 N N . GLN A 1 105 ? 1.373 -8.011 -13.874 1.00 95.38 105 GLN A N 1
ATOM 835 C CA . GLN A 1 105 ? 0.849 -7.593 -15.171 1.00 95.38 105 GLN A CA 1
ATOM 836 C C . GLN A 1 105 ? 1.859 -6.729 -15.933 1.00 95.38 105 GLN A C 1
ATOM 838 O O . GLN A 1 105 ? 2.129 -7.016 -17.094 1.00 95.38 105 GLN A O 1
ATOM 843 N N . VAL A 1 106 ? 2.500 -5.740 -15.292 1.00 96.62 106 VAL A N 1
ATOM 844 C CA . VAL A 1 106 ? 3.584 -4.960 -15.925 1.00 96.62 106 VAL A CA 1
ATOM 845 C C . VAL A 1 106 ? 4.698 -5.880 -16.435 1.00 96.62 106 VAL A C 1
ATOM 847 O O . VAL A 1 106 ? 5.145 -5.722 -17.570 1.00 96.62 106 VAL A O 1
ATOM 850 N N . ALA A 1 107 ? 5.132 -6.859 -15.634 1.00 95.31 107 ALA A N 1
ATOM 851 C CA . ALA A 1 107 ? 6.171 -7.810 -16.020 1.00 95.31 107 ALA A CA 1
ATOM 852 C C . ALA A 1 107 ? 5.763 -8.660 -17.235 1.00 95.31 107 ALA A C 1
ATOM 854 O O . ALA A 1 107 ? 6.592 -8.901 -18.116 1.00 95.31 107 ALA A O 1
ATOM 855 N N . ALA A 1 108 ? 4.499 -9.084 -17.308 1.00 93.56 108 ALA A N 1
ATOM 856 C CA . ALA A 1 108 ? 3.959 -9.799 -18.459 1.00 93.56 108 ALA A CA 1
ATOM 857 C C . ALA A 1 108 ? 3.948 -8.917 -19.721 1.00 93.56 108 ALA A C 1
ATOM 859 O O . ALA A 1 108 ? 4.488 -9.324 -20.750 1.00 93.56 108 ALA A O 1
ATOM 860 N N . GLU A 1 109 ? 3.423 -7.692 -19.620 1.00 94.62 109 GLU A N 1
ATOM 861 C CA . GLU A 1 109 ? 3.301 -6.731 -20.730 1.00 94.62 109 GLU A CA 1
ATOM 862 C C . GLU A 1 109 ? 4.651 -6.352 -21.351 1.00 94.62 109 GLU A C 1
ATOM 864 O O . GLU A 1 109 ? 4.780 -6.194 -22.566 1.00 94.62 109 GLU A O 1
ATOM 869 N N . ILE A 1 110 ? 5.695 -6.204 -20.529 1.00 95.25 110 ILE A N 1
ATOM 870 C CA . ILE A 1 110 ? 7.035 -5.854 -21.024 1.00 95.25 110 ILE A CA 1
ATOM 871 C C . ILE A 1 110 ? 7.867 -7.074 -21.439 1.00 95.25 110 ILE A C 1
ATOM 873 O O . ILE A 1 110 ? 9.006 -6.900 -21.874 1.00 95.25 110 ILE A O 1
ATOM 877 N N . GLY A 1 111 ? 7.333 -8.293 -21.297 1.00 93.12 111 GLY A N 1
ATOM 878 C CA . GLY A 1 111 ? 8.050 -9.531 -21.603 1.00 93.12 111 GLY A CA 1
ATOM 879 C C . GLY A 1 111 ? 9.216 -9.813 -20.650 1.00 93.12 111 GLY A C 1
ATOM 880 O O . GLY A 1 111 ? 10.246 -10.332 -21.073 1.00 93.12 111 GLY A O 1
ATOM 881 N N . ALA A 1 112 ? 9.087 -9.447 -19.372 1.00 92.38 112 ALA A N 1
ATOM 882 C CA . ALA A 1 112 ? 10.105 -9.698 -18.349 1.00 92.38 112 ALA A CA 1
ATOM 883 C C . ALA A 1 112 ? 10.112 -11.146 -17.822 1.00 92.38 112 ALA A C 1
ATOM 885 O O . ALA A 1 112 ? 11.023 -11.511 -17.082 1.00 92.38 112 ALA A O 1
ATOM 886 N N . LEU A 1 113 ? 9.105 -11.951 -18.173 1.00 89.69 113 LEU A N 1
ATOM 887 C CA . LEU A 1 113 ? 8.949 -13.330 -17.708 1.00 89.69 113 LEU A CA 1
ATOM 888 C C . LEU A 1 113 ? 9.632 -14.320 -18.655 1.00 89.69 113 LEU A C 1
ATOM 890 O O . LEU A 1 113 ? 9.453 -14.254 -19.871 1.00 89.69 113 LEU A O 1
ATOM 894 N N . ASP A 1 114 ? 10.372 -15.272 -18.087 1.00 86.69 114 ASP A N 1
ATOM 895 C CA . ASP A 1 114 ? 11.062 -16.321 -18.839 1.00 86.69 114 ASP A CA 1
ATOM 896 C C . ASP A 1 114 ? 10.294 -17.655 -18.800 1.00 86.69 114 ASP A C 1
ATOM 898 O O . ASP A 1 114 ? 10.328 -18.404 -17.816 1.00 86.69 114 ASP A O 1
ATOM 902 N N . ALA A 1 115 ? 9.637 -17.990 -19.913 1.00 84.12 115 ALA A N 1
ATOM 903 C CA . ALA A 1 115 ? 8.912 -19.251 -20.072 1.00 84.12 115 ALA A CA 1
ATOM 904 C C . ALA A 1 115 ? 9.828 -20.491 -20.017 1.00 84.12 115 ALA A C 1
ATOM 906 O O . ALA A 1 115 ? 9.382 -21.562 -19.607 1.00 84.12 115 ALA A O 1
ATOM 907 N N . GLY A 1 116 ? 11.106 -20.364 -20.394 1.00 83.06 116 GLY A N 1
ATOM 908 C CA . GLY A 1 116 ? 12.096 -21.439 -20.295 1.00 83.06 116 GLY A CA 1
ATOM 909 C C . GLY A 1 116 ? 12.475 -21.765 -18.849 1.00 83.06 116 GLY A C 1
ATOM 910 O O . GLY A 1 116 ? 12.824 -22.906 -18.549 1.00 83.06 116 GLY A O 1
ATOM 911 N N . LEU A 1 117 ? 12.333 -20.791 -17.946 1.00 84.38 117 LEU A N 1
ATOM 912 C CA . LEU A 1 117 ? 12.460 -20.964 -16.495 1.00 84.38 117 LEU A CA 1
ATOM 913 C C . LEU A 1 117 ? 11.121 -21.283 -15.810 1.00 84.38 117 LEU A C 1
ATOM 915 O O . LEU A 1 117 ? 11.063 -21.361 -14.584 1.00 84.38 117 LEU A O 1
ATOM 919 N N . GLY A 1 118 ? 10.047 -21.473 -16.583 1.00 82.50 118 GLY A N 1
ATOM 920 C CA . GLY A 1 118 ? 8.714 -21.780 -16.069 1.00 82.50 118 GLY A CA 1
ATOM 921 C C . GLY A 1 118 ? 7.997 -20.590 -15.426 1.00 82.50 118 GLY A C 1
ATOM 922 O O . GLY A 1 118 ? 7.087 -20.796 -14.626 1.00 82.50 118 GLY A O 1
ATOM 923 N N . GLN A 1 119 ? 8.393 -19.354 -15.740 1.00 86.88 119 GLN A N 1
ATOM 924 C CA . GLN A 1 119 ? 7.717 -18.158 -15.244 1.00 86.88 119 GLN A CA 1
ATOM 925 C C . GLN A 1 119 ? 6.514 -17.836 -16.130 1.00 86.88 119 GLN A C 1
ATOM 927 O O . GLN A 1 119 ? 6.661 -17.515 -17.308 1.00 86.88 119 GLN A O 1
ATOM 932 N N . PHE A 1 120 ? 5.321 -17.893 -15.546 1.00 86.88 120 PHE A N 1
ATOM 933 C CA . PHE A 1 120 ? 4.072 -17.583 -16.230 1.00 86.88 120 PHE A CA 1
ATOM 934 C C . PHE A 1 120 ? 3.270 -16.581 -15.414 1.00 86.88 120 PHE A C 1
ATOM 936 O O . PHE A 1 120 ? 3.173 -16.694 -14.192 1.00 86.88 120 PHE A O 1
ATOM 943 N N . PHE A 1 121 ? 2.671 -15.611 -16.100 1.00 89.56 121 PHE A N 1
ATOM 944 C CA . PHE A 1 121 ? 1.705 -14.718 -15.480 1.00 89.56 121 PHE A CA 1
ATOM 945 C C . PHE A 1 121 ? 0.333 -15.384 -15.459 1.00 89.56 121 PHE A C 1
ATOM 947 O O . PHE A 1 121 ? -0.173 -15.807 -16.500 1.00 89.56 121 PHE A O 1
ATOM 954 N N . THR A 1 122 ? -0.268 -15.457 -14.274 1.00 89.81 122 THR A N 1
ATOM 955 C CA . THR A 1 122 ? -1.669 -15.856 -14.121 1.00 89.81 122 THR A CA 1
ATOM 956 C C . THR A 1 122 ? -2.507 -14.582 -14.059 1.00 89.81 122 THR A C 1
ATOM 958 O O . THR A 1 122 ? -2.311 -13.807 -13.122 1.00 89.81 122 THR A O 1
ATOM 961 N N . PRO A 1 123 ? -3.427 -14.340 -15.015 1.00 90.81 123 PRO A N 1
ATOM 962 C CA . PRO A 1 123 ? -4.299 -13.171 -14.967 1.00 90.81 123 PRO A CA 1
ATOM 963 C C . PRO A 1 123 ? -5.014 -13.070 -13.619 1.00 90.81 123 PRO A C 1
ATOM 965 O O . PRO A 1 123 ? -5.499 -14.081 -13.102 1.00 90.81 123 PRO A O 1
ATOM 968 N N . TYR A 1 124 ? -5.091 -11.860 -13.063 1.00 92.44 124 TYR A N 1
ATOM 969 C CA . TYR A 1 124 ? -5.580 -11.644 -11.700 1.00 92.44 124 TYR A CA 1
ATOM 970 C C . TYR A 1 124 ? -6.983 -12.235 -11.474 1.00 92.44 124 TYR A C 1
ATOM 972 O O . TYR A 1 124 ? -7.212 -12.896 -10.469 1.00 92.44 124 TYR A O 1
ATOM 980 N N . GLU A 1 125 ? -7.881 -12.128 -12.453 1.00 92.56 125 GLU A N 1
ATOM 981 C CA . GLU A 1 125 ? -9.240 -12.696 -12.388 1.00 92.56 125 GLU A CA 1
ATOM 982 C C . GLU A 1 125 ? -9.256 -14.213 -12.175 1.00 92.56 125 GLU A C 1
ATOM 984 O O . GLU A 1 125 ? -10.131 -14.739 -11.484 1.00 92.56 125 GLU A O 1
ATOM 989 N N . ILE A 1 126 ? -8.280 -14.919 -12.749 1.00 93.81 126 ILE A N 1
ATOM 990 C CA . ILE A 1 126 ? -8.119 -16.361 -12.558 1.00 93.81 126 ILE A CA 1
ATOM 991 C C . ILE A 1 126 ? -7.568 -16.635 -11.161 1.00 93.81 126 ILE A C 1
ATOM 993 O O . ILE A 1 126 ? -8.094 -17.497 -10.460 1.00 93.81 126 ILE A O 1
ATOM 997 N N . SER A 1 127 ? -6.566 -15.868 -10.727 1.00 94.25 127 SER A N 1
ATOM 998 C CA . SER A 1 127 ? -6.030 -15.948 -9.365 1.00 94.25 127 SER A CA 1
ATOM 999 C C . SER A 1 127 ? -7.114 -15.699 -8.309 1.00 94.25 127 SER A C 1
ATOM 1001 O O . SER A 1 127 ? -7.194 -16.453 -7.343 1.00 94.25 127 SER A O 1
ATOM 1003 N N . ARG A 1 128 ? -7.992 -14.704 -8.508 1.00 93.88 128 ARG A N 1
ATOM 1004 C CA . ARG A 1 128 ? -9.120 -14.394 -7.613 1.00 93.88 128 ARG A CA 1
ATOM 1005 C C . ARG A 1 128 ? -10.121 -15.538 -7.550 1.00 93.88 128 ARG A C 1
ATOM 1007 O O . ARG A 1 128 ? -10.446 -15.983 -6.455 1.00 93.88 128 ARG A O 1
ATOM 1014 N N . LEU A 1 129 ? -10.555 -16.054 -8.703 1.00 94.69 129 LEU A N 1
ATOM 1015 C CA . LEU A 1 129 ? -11.459 -17.207 -8.752 1.00 94.69 129 LEU A CA 1
ATOM 1016 C C . LEU A 1 129 ? -10.877 -18.401 -7.980 1.00 94.69 129 LEU A C 1
ATOM 1018 O O . LEU A 1 129 ? -11.561 -19.012 -7.162 1.00 94.69 129 LEU A O 1
ATOM 1022 N N . MET A 1 130 ? -9.603 -18.720 -8.222 1.00 94.00 130 MET A N 1
ATOM 1023 C CA . MET A 1 130 ? -8.921 -19.825 -7.547 1.00 94.00 130 MET A CA 1
ATOM 1024 C C . MET A 1 130 ? -8.793 -19.589 -6.039 1.00 94.00 130 MET A C 1
ATOM 1026 O O . MET A 1 130 ? -9.006 -20.520 -5.259 1.00 94.00 130 MET A O 1
ATOM 1030 N N . ALA A 1 131 ? -8.489 -18.361 -5.619 1.00 92.56 131 ALA A N 1
ATOM 1031 C CA . ALA A 1 131 ? -8.392 -17.992 -4.213 1.00 92.56 131 ALA A CA 1
ATOM 1032 C C . ALA A 1 131 ? -9.739 -18.137 -3.487 1.00 92.56 131 ALA A C 1
ATOM 1034 O O . ALA A 1 131 ? -9.803 -18.784 -2.442 1.00 92.56 131 ALA A O 1
ATOM 1035 N N . GLU A 1 132 ? -10.824 -17.616 -4.063 1.00 91.12 132 GLU A N 1
ATOM 1036 C CA . GLU A 1 132 ? -12.180 -17.722 -3.506 1.00 91.12 132 GLU A CA 1
ATOM 1037 C C . GLU A 1 132 ? -12.636 -19.181 -3.375 1.00 91.12 132 GLU A C 1
ATOM 1039 O O . GLU A 1 132 ? -13.204 -19.567 -2.355 1.00 91.12 132 GLU A O 1
ATOM 1044 N N . MET A 1 133 ? -12.334 -20.019 -4.373 1.00 90.81 133 MET A N 1
ATOM 1045 C CA . MET A 1 133 ? -12.630 -21.454 -4.317 1.00 90.81 133 MET A CA 1
ATOM 1046 C C . MET A 1 133 ? -11.811 -22.193 -3.248 1.00 90.81 133 MET A C 1
ATOM 1048 O O . MET A 1 133 ? -12.282 -23.190 -2.702 1.00 90.81 133 MET A O 1
ATOM 1052 N N . SER A 1 134 ? -10.591 -21.729 -2.963 1.00 89.00 134 SER A N 1
ATOM 1053 C CA . SER A 1 134 ? -9.642 -22.416 -2.075 1.00 89.00 134 SER A CA 1
ATOM 1054 C C . SER A 1 134 ? -9.757 -22.000 -0.608 1.00 89.00 134 SER A C 1
ATOM 1056 O O . SER A 1 134 ? -9.402 -22.783 0.270 1.00 89.00 134 SER A O 1
ATOM 1058 N N . LEU A 1 135 ? -10.253 -20.791 -0.324 1.00 87.00 135 LEU A N 1
ATOM 1059 C CA . LEU A 1 135 ? -10.332 -20.243 1.035 1.00 87.00 135 LEU A CA 1
ATOM 1060 C C . LEU A 1 135 ? -11.298 -21.001 1.958 1.00 87.00 135 LEU A C 1
ATOM 1062 O O . LEU A 1 135 ? -11.115 -20.983 3.175 1.00 87.00 135 LEU A O 1
ATOM 1066 N N . GLY A 1 136 ? -12.303 -21.685 1.402 1.00 86.56 136 GLY A N 1
ATOM 1067 C CA . GLY A 1 136 ? -13.312 -22.389 2.192 1.00 86.56 136 GLY A CA 1
ATOM 1068 C C . GLY A 1 136 ? -14.008 -21.460 3.196 1.00 86.56 136 GLY A C 1
ATOM 1069 O O . GLY A 1 136 ? -14.331 -20.320 2.874 1.00 86.56 136 GLY A O 1
ATOM 1070 N N . ASP A 1 137 ? -14.229 -21.947 4.421 1.00 88.75 137 ASP A N 1
ATOM 1071 C CA . ASP A 1 137 ? -14.788 -21.154 5.526 1.00 88.75 137 ASP A CA 1
ATOM 1072 C C . ASP A 1 137 ? -13.669 -20.492 6.350 1.00 88.75 137 ASP A C 1
ATOM 1074 O O . ASP A 1 137 ? -13.359 -20.891 7.477 1.00 88.75 137 ASP A O 1
ATOM 1078 N N . ALA A 1 138 ? -13.009 -19.502 5.743 1.00 88.31 138 ALA A N 1
ATOM 1079 C CA . ALA A 1 138 ? -11.982 -18.704 6.408 1.00 88.31 138 ALA A CA 1
ATOM 1080 C C . ALA A 1 138 ? -12.480 -18.014 7.700 1.00 88.31 138 ALA A C 1
ATOM 1082 O O . ALA A 1 138 ? -11.738 -18.053 8.685 1.00 88.31 138 ALA A O 1
ATOM 1083 N N . PRO A 1 139 ? -13.709 -17.450 7.772 1.00 86.31 139 PRO A N 1
ATOM 1084 C CA . PRO A 1 139 ? -14.211 -16.844 9.001 1.00 86.31 139 PRO A CA 1
ATOM 1085 C C . PRO A 1 139 ? -14.229 -17.806 10.189 1.00 86.31 139 PRO A C 1
ATOM 1087 O O . PR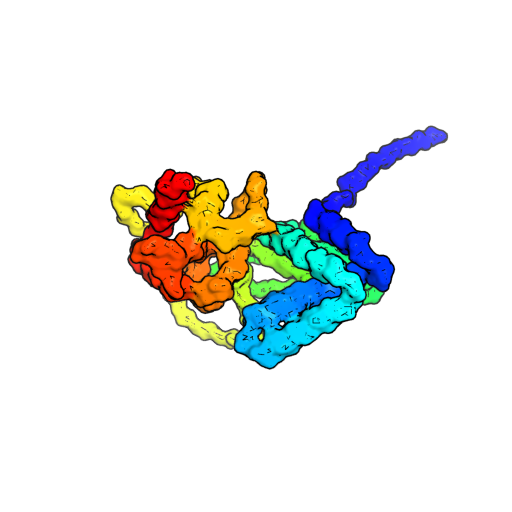O A 1 139 ? -13.701 -17.468 11.249 1.00 86.31 139 PRO A O 1
ATOM 1090 N N . ALA A 1 140 ? -14.768 -19.017 10.010 1.00 88.19 140 ALA A N 1
ATOM 1091 C CA . ALA A 1 140 ? -14.822 -20.005 11.085 1.00 88.19 140 ALA A CA 1
ATOM 1092 C C . ALA A 1 140 ? -13.422 -20.454 11.533 1.00 88.19 140 ALA A C 1
ATOM 1094 O O . ALA A 1 140 ? -13.185 -20.667 12.724 1.00 88.19 140 ALA A O 1
ATOM 1095 N N . GLN A 1 141 ? -12.472 -20.577 10.598 1.00 88.88 141 GLN A N 1
ATOM 1096 C CA . GLN A 1 141 ? -11.084 -20.910 10.932 1.00 88.88 141 GLN A CA 1
ATOM 1097 C C . GLN A 1 141 ? -10.426 -19.803 11.760 1.00 88.88 141 GLN A C 1
ATOM 1099 O O . GLN A 1 141 ? -9.833 -20.091 12.799 1.00 88.88 141 GLN A O 1
ATOM 1104 N N . ILE A 1 142 ? -10.567 -18.542 11.342 1.00 87.44 142 ILE A N 1
ATOM 1105 C CA . ILE A 1 142 ? -10.001 -17.393 12.059 1.00 87.44 142 ILE A CA 1
ATOM 1106 C C . ILE A 1 142 ? -10.638 -17.257 13.443 1.00 87.44 142 ILE A C 1
ATOM 1108 O O . ILE A 1 142 ? -9.921 -17.022 14.410 1.00 87.44 142 ILE A O 1
ATOM 1112 N N . GLU A 1 143 ? -11.951 -17.455 13.574 1.00 84.62 143 GLU A N 1
ATOM 1113 C CA . GLU A 1 143 ? -12.620 -17.443 14.881 1.00 84.62 143 GLU A CA 1
ATOM 1114 C C . GLU A 1 143 ? -12.077 -18.543 15.809 1.00 84.62 143 GLU A C 1
ATOM 1116 O O . GLU A 1 143 ? -11.845 -18.301 16.993 1.00 84.62 143 GLU A O 1
ATOM 1121 N N . ALA A 1 144 ? -11.828 -19.741 15.275 1.00 86.81 144 ALA A N 1
ATOM 1122 C CA . ALA A 1 144 ? -11.381 -20.882 16.066 1.00 86.81 144 ALA A CA 1
ATOM 1123 C C . ALA A 1 144 ? -9.909 -20.802 16.511 1.00 86.81 144 ALA A C 1
ATOM 1125 O O . ALA A 1 144 ? -9.595 -21.232 17.623 1.00 86.81 144 ALA A O 1
ATOM 1126 N N . GLN A 1 145 ? -9.001 -20.306 15.661 1.00 86.44 145 GLN A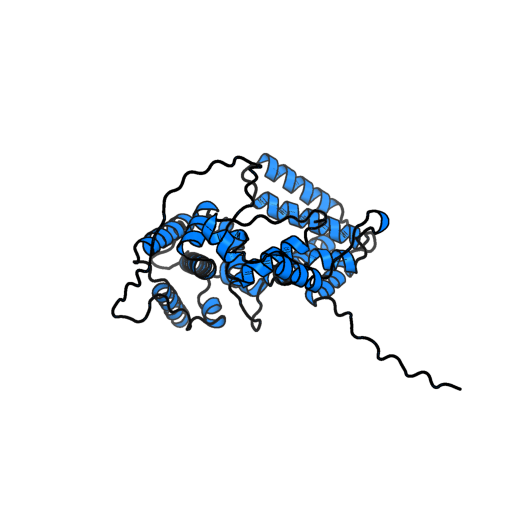 N 1
ATOM 1127 C CA . GLN A 1 145 ? -7.549 -20.367 15.920 1.00 86.44 145 GLN A CA 1
ATOM 1128 C C . GLN A 1 145 ? -6.801 -19.034 15.766 1.00 86.44 145 GLN A C 1
ATOM 1130 O O . GLN A 1 145 ? -5.608 -18.972 16.051 1.00 86.44 145 GLN A O 1
ATOM 1135 N N . GLY A 1 146 ? -7.473 -17.966 15.333 1.00 80.12 146 GLY A N 1
ATOM 1136 C CA . GLY A 1 146 ? -6.895 -16.631 15.145 1.00 80.12 146 GLY A CA 1
ATOM 1137 C C . GLY A 1 146 ? -6.150 -16.423 13.823 1.00 80.12 146 GLY A C 1
ATOM 1138 O O . GLY A 1 146 ? -5.724 -15.311 13.546 1.00 80.12 146 GLY A O 1
ATOM 1139 N N . PHE A 1 147 ? -5.993 -17.457 12.994 1.00 83.81 147 PHE A N 1
ATOM 1140 C CA . PHE A 1 147 ? -5.309 -17.380 11.700 1.00 83.81 147 PHE A CA 1
ATOM 1141 C C . PHE A 1 147 ? -5.869 -18.410 10.710 1.00 83.81 147 PHE A C 1
ATOM 1143 O O . PHE A 1 147 ? -6.596 -19.326 11.095 1.00 83.81 147 PHE A O 1
ATOM 1150 N N . ILE A 1 148 ? -5.489 -18.301 9.436 1.00 85.94 148 ILE A N 1
ATOM 1151 C CA . ILE A 1 148 ? -5.634 -19.387 8.455 1.00 85.94 148 ILE A CA 1
ATOM 1152 C C . ILE A 1 148 ? -4.265 -19.822 7.948 1.00 85.94 148 ILE A C 1
ATOM 1154 O O . ILE A 1 148 ? -3.298 -19.063 7.992 1.00 85.94 148 ILE A O 1
ATOM 1158 N N . THR A 1 149 ? -4.185 -21.044 7.433 1.00 87.12 149 THR A N 1
ATOM 1159 C CA . THR A 1 149 ? -2.994 -21.536 6.742 1.00 87.12 149 THR A CA 1
ATOM 1160 C C . THR A 1 149 ? -3.352 -21.838 5.301 1.00 87.12 149 THR A C 1
ATOM 1162 O O . THR A 1 149 ? -4.286 -22.587 5.029 1.00 87.12 149 THR A O 1
ATOM 1165 N N . VAL A 1 150 ? -2.588 -21.260 4.382 1.00 86.50 150 VAL A N 1
ATOM 1166 C CA . VAL A 1 150 ? -2.759 -21.431 2.939 1.00 86.50 150 VAL A CA 1
ATOM 1167 C C . VAL A 1 150 ? -1.464 -21.977 2.356 1.00 86.50 150 VAL A C 1
ATOM 1169 O O . VAL A 1 150 ? -0.380 -21.707 2.875 1.00 86.50 150 VAL A O 1
ATOM 1172 N N . SER A 1 151 ? -1.563 -22.775 1.297 1.00 86.62 151 SER A N 1
ATOM 1173 C CA . SER A 1 151 ? -0.402 -23.344 0.617 1.00 86.62 151 SER A CA 1
ATOM 1174 C C . SER A 1 151 ? -0.456 -22.974 -0.853 1.00 86.62 151 SER A C 1
ATOM 1176 O O . SER A 1 151 ? -1.422 -23.309 -1.530 1.00 86.62 151 SER A O 1
ATOM 1178 N N . GLU A 1 152 ? 0.592 -22.302 -1.323 1.00 88.31 152 GLU A N 1
ATOM 1179 C CA . GLU A 1 152 ? 0.791 -22.002 -2.735 1.00 88.31 152 GLU A CA 1
ATOM 1180 C C . GLU A 1 152 ? 2.174 -22.530 -3.170 1.00 88.31 152 GLU A C 1
ATOM 1182 O O . GLU A 1 152 ? 3.190 -21.848 -3.002 1.00 88.31 152 GLU A O 1
ATOM 1187 N N . PRO A 1 153 ? 2.258 -23.784 -3.650 1.00 85.69 153 PRO A N 1
ATOM 1188 C CA . PRO A 1 153 ? 3.529 -24.455 -3.924 1.00 85.69 153 PRO A CA 1
ATOM 1189 C C . PRO A 1 153 ? 4.273 -23.892 -5.143 1.00 85.69 153 PRO A C 1
ATOM 1191 O O . PRO A 1 153 ? 5.472 -24.137 -5.281 1.00 85.69 153 PRO A O 1
ATOM 1194 N N . ALA A 1 154 ? 3.594 -23.142 -6.015 1.00 86.44 154 ALA A N 1
ATOM 1195 C CA . ALA A 1 154 ? 4.163 -22.513 -7.200 1.00 86.44 154 ALA A CA 1
ATOM 1196 C C . ALA A 1 154 ? 3.983 -20.986 -7.154 1.00 86.44 154 ALA A C 1
ATOM 1198 O O . ALA A 1 154 ? 3.721 -20.352 -8.175 1.00 86.44 154 ALA A O 1
ATOM 1199 N N . ALA A 1 155 ? 4.164 -20.389 -5.967 1.00 85.38 155 ALA A N 1
ATOM 1200 C CA . ALA A 1 155 ? 3.846 -18.984 -5.708 1.00 85.38 155 ALA A CA 1
ATOM 1201 C C . ALA A 1 155 ? 4.489 -17.991 -6.674 1.00 85.38 155 ALA A C 1
ATOM 1203 O O . ALA A 1 155 ? 3.876 -16.967 -6.964 1.00 85.38 155 ALA A O 1
ATOM 1204 N N . GLY A 1 156 ? 5.691 -18.270 -7.187 1.00 86.56 156 GLY A N 1
ATOM 1205 C CA . GLY A 1 156 ? 6.386 -17.358 -8.095 1.00 86.56 156 GLY A CA 1
ATOM 1206 C C . GLY A 1 156 ? 6.490 -15.953 -7.490 1.00 86.56 156 GLY A C 1
ATOM 1207 O O . GLY A 1 156 ? 6.998 -15.794 -6.383 1.00 86.56 156 GLY A O 1
ATOM 1208 N N . ALA A 1 157 ? 5.973 -14.944 -8.198 1.00 85.56 157 ALA A N 1
ATOM 1209 C CA . ALA A 1 157 ? 5.900 -13.555 -7.723 1.00 85.56 157 ALA A CA 1
ATOM 1210 C C . ALA A 1 157 ? 4.771 -13.286 -6.699 1.00 85.56 157 ALA A C 1
ATOM 1212 O O . ALA A 1 157 ? 4.656 -12.176 -6.191 1.00 85.56 157 ALA A O 1
ATOM 1213 N N . GLY A 1 158 ? 3.946 -14.286 -6.383 1.00 88.94 158 GLY A N 1
ATOM 1214 C CA . GLY A 1 158 ? 2.927 -14.225 -5.335 1.00 88.94 158 GLY A CA 1
ATOM 1215 C C . GLY A 1 158 ? 1.543 -13.754 -5.786 1.00 88.94 158 GLY A C 1
ATOM 1216 O O . GLY A 1 158 ? 0.715 -13.472 -4.926 1.00 88.94 158 GLY A O 1
ATOM 1217 N N . GLY A 1 159 ? 1.244 -13.695 -7.090 1.00 91.12 159 GLY A N 1
ATOM 1218 C CA . GLY A 1 159 ? -0.032 -13.163 -7.602 1.00 91.12 159 GLY A CA 1
ATOM 1219 C C . GLY A 1 159 ? -1.289 -13.813 -6.997 1.00 91.12 159 GLY A C 1
ATOM 1220 O O . GLY A 1 159 ? -2.266 -13.130 -6.700 1.00 91.12 159 GLY A O 1
ATOM 1221 N N . MET A 1 160 ? -1.256 -15.121 -6.720 1.00 90.94 160 MET A N 1
ATOM 1222 C CA . MET A 1 160 ? -2.370 -15.815 -6.057 1.00 90.94 160 MET A CA 1
ATOM 1223 C C . MET A 1 160 ? -2.450 -15.534 -4.552 1.00 90.94 160 MET A C 1
ATOM 1225 O O . MET A 1 160 ? -3.544 -15.475 -4.000 1.00 90.94 160 MET A O 1
ATOM 1229 N N . VAL A 1 161 ? -1.313 -15.291 -3.892 1.00 91.31 161 VAL A N 1
ATOM 1230 C CA . VAL A 1 161 ? -1.281 -14.860 -2.485 1.00 91.31 161 VAL A CA 1
ATOM 1231 C C . VAL A 1 161 ? -1.886 -13.460 -2.349 1.00 91.31 161 VAL A C 1
ATOM 1233 O O . VAL A 1 161 ? -2.649 -13.218 -1.418 1.00 91.31 161 VAL A O 1
ATOM 1236 N N . LEU A 1 162 ? -1.613 -12.563 -3.306 1.00 91.62 162 LEU A N 1
ATOM 1237 C CA . LEU A 1 162 ? -2.261 -11.248 -3.380 1.00 91.62 162 LEU A CA 1
ATOM 1238 C C . LEU A 1 162 ? -3.779 -11.380 -3.560 1.00 91.62 162 LEU A C 1
ATOM 1240 O O . LEU A 1 162 ? -4.541 -10.766 -2.820 1.00 91.62 162 LEU A O 1
ATOM 1244 N N . ALA A 1 163 ? -4.224 -12.229 -4.489 1.00 94.06 163 ALA A N 1
ATOM 1245 C CA . ALA A 1 163 ? -5.649 -12.474 -4.706 1.00 94.06 163 ALA A CA 1
ATOM 1246 C C . ALA A 1 163 ? -6.341 -13.086 -3.472 1.00 94.06 163 ALA A C 1
ATOM 1248 O O . ALA A 1 163 ? -7.483 -12.749 -3.166 1.00 94.06 163 ALA A O 1
ATOM 1249 N N . LEU A 1 164 ? -5.643 -13.947 -2.729 1.00 92.56 164 LEU A N 1
ATOM 1250 C CA . LEU A 1 164 ? -6.129 -14.500 -1.468 1.00 92.56 164 LEU A CA 1
ATOM 1251 C C . LEU A 1 164 ? -6.266 -13.433 -0.379 1.00 92.56 164 LEU A C 1
ATOM 1253 O O . LEU A 1 164 ? -7.265 -13.423 0.339 1.00 92.56 164 LEU A O 1
ATOM 1257 N N . ALA A 1 165 ? -5.298 -12.521 -0.277 1.00 89.81 165 ALA A N 1
ATOM 1258 C CA . ALA A 1 165 ? -5.392 -11.378 0.622 1.00 89.81 165 ALA A CA 1
ATOM 1259 C C . ALA A 1 165 ? -6.609 -10.503 0.275 1.00 89.81 165 ALA A C 1
ATOM 1261 O O . ALA A 1 165 ? -7.399 -10.187 1.161 1.00 89.81 165 ALA A O 1
ATOM 1262 N N . ASP A 1 166 ? -6.824 -10.194 -1.005 1.00 91.00 166 ASP A N 1
ATOM 1263 C CA . ASP A 1 166 ? -7.983 -9.414 -1.456 1.00 91.00 166 ASP A CA 1
ATOM 1264 C C . ASP A 1 166 ? -9.319 -10.129 -1.167 1.00 91.00 166 ASP A C 1
ATOM 1266 O O . ASP A 1 166 ? -10.283 -9.503 -0.720 1.00 91.00 166 ASP A O 1
ATOM 1270 N N . ALA A 1 167 ? -9.381 -11.450 -1.355 1.00 91.44 167 ALA A N 1
ATOM 1271 C CA . ALA A 1 167 ? -10.569 -12.239 -1.036 1.00 91.44 167 ALA A CA 1
ATOM 1272 C C . ALA A 1 167 ? -10.874 -12.244 0.474 1.00 91.44 167 ALA A C 1
ATOM 1274 O O . ALA A 1 167 ? -12.036 -12.114 0.861 1.00 91.44 167 ALA A O 1
ATOM 1275 N N . LEU A 1 168 ? -9.857 -12.318 1.338 1.00 88.81 168 LEU A N 1
ATOM 1276 C CA . LEU A 1 168 ? -10.024 -12.163 2.789 1.00 88.81 168 LEU A CA 1
ATOM 1277 C C . LEU A 1 168 ? -10.471 -10.749 3.177 1.00 88.81 168 LEU A C 1
ATOM 1279 O O . LEU A 1 168 ? -11.359 -10.603 4.020 1.00 88.81 168 LEU A O 1
ATOM 1283 N N . GLU A 1 169 ? -9.912 -9.721 2.531 1.00 85.56 169 GLU A N 1
ATOM 1284 C CA . GLU A 1 169 ? -10.348 -8.330 2.706 1.00 85.56 169 GLU A CA 1
ATOM 1285 C C . GLU A 1 169 ? -11.826 -8.148 2.379 1.00 85.56 169 GLU A C 1
ATOM 1287 O O . GLU A 1 169 ? -12.549 -7.507 3.144 1.00 85.56 169 GLU A O 1
ATOM 1292 N N . SER A 1 170 ? -12.310 -8.774 1.303 1.00 85.31 170 SER A N 1
ATOM 1293 C CA . SER A 1 170 ? -13.728 -8.721 0.926 1.00 85.31 170 SER A CA 1
ATOM 1294 C C . SER A 1 170 ? -14.667 -9.347 1.968 1.00 85.31 170 SER A C 1
ATOM 1296 O O . SER A 1 170 ? -15.839 -8.980 2.047 1.00 85.31 170 SER A O 1
ATOM 1298 N N . GLN A 1 171 ? -14.148 -10.251 2.805 1.00 84.25 171 GLN A N 1
ATOM 1299 C CA . GLN A 1 171 ? -14.870 -10.882 3.913 1.00 84.25 171 GLN A CA 1
ATOM 1300 C C . GLN A 1 171 ? -14.744 -10.098 5.231 1.00 84.25 171 GLN A C 1
ATOM 1302 O O . GLN A 1 171 ? -15.260 -10.532 6.260 1.00 84.25 171 GLN A O 1
ATOM 1307 N N . GLY A 1 172 ? -14.079 -8.937 5.219 1.00 79.44 172 GLY A N 1
ATOM 1308 C CA . GLY A 1 172 ? -13.906 -8.069 6.385 1.00 79.44 172 GLY A CA 1
ATOM 1309 C C . GLY A 1 172 ? -12.690 -8.397 7.255 1.00 79.44 172 GLY A C 1
ATOM 1310 O O . GLY A 1 172 ? -12.531 -7.799 8.322 1.00 79.44 172 GLY A O 1
ATOM 1311 N N . PHE A 1 173 ? -11.818 -9.310 6.819 1.00 81.31 173 PHE A N 1
ATOM 1312 C CA . PHE A 1 173 ? -10.539 -9.565 7.483 1.00 81.31 173 PHE A CA 1
ATOM 1313 C C . PHE A 1 173 ? -9.468 -8.623 6.949 1.00 81.31 173 PHE A C 1
ATOM 1315 O O . PHE A 1 173 ? -9.489 -8.246 5.792 1.00 81.31 173 PHE A O 1
ATOM 1322 N N . ASP A 1 174 ? -8.514 -8.229 7.784 1.00 74.25 174 ASP A N 1
ATOM 1323 C CA . ASP A 1 174 ? -7.422 -7.348 7.367 1.00 74.25 174 ASP A CA 1
ATOM 1324 C C . ASP A 1 174 ? -6.120 -8.165 7.321 1.00 74.25 174 ASP A C 1
ATOM 1326 O O . ASP A 1 174 ? -5.555 -8.442 8.381 1.00 74.25 174 ASP A O 1
ATOM 1330 N N . PRO A 1 175 ? -5.628 -8.584 6.138 1.00 72.75 175 PRO A N 1
ATOM 1331 C CA . PRO A 1 175 ? -4.393 -9.355 6.009 1.00 72.75 175 PRO A CA 1
ATOM 1332 C C . PRO A 1 175 ? -3.165 -8.610 6.540 1.00 72.75 175 PRO A C 1
ATOM 1334 O O . PRO A 1 175 ? -2.212 -9.242 6.984 1.00 72.75 175 PRO A O 1
ATOM 1337 N N . ALA A 1 176 ? -3.184 -7.271 6.557 1.00 63.88 176 ALA A N 1
ATOM 1338 C CA . ALA A 1 176 ? -2.093 -6.467 7.106 1.00 63.88 176 ALA A CA 1
ATOM 1339 C C . ALA A 1 176 ? -2.086 -6.442 8.647 1.00 63.88 176 ALA A C 1
ATOM 1341 O O . ALA A 1 176 ? -1.110 -5.996 9.253 1.00 63.88 176 ALA A O 1
ATOM 1342 N N . ARG A 1 177 ? -3.153 -6.932 9.295 1.00 59.22 177 ARG A N 1
ATOM 1343 C CA . ARG A 1 177 ? -3.271 -7.034 10.757 1.00 59.22 177 ARG A CA 1
ATOM 1344 C C . ARG A 1 177 ? -2.417 -8.159 11.336 1.00 59.22 177 ARG A C 1
ATOM 1346 O O . ARG A 1 177 ? -2.189 -8.166 12.545 1.00 59.22 177 ARG A O 1
ATOM 1353 N N . HIS A 1 178 ? -1.974 -9.117 10.524 1.00 50.09 178 HIS A N 1
ATOM 1354 C CA . HIS A 1 178 ? -1.135 -10.233 10.951 1.00 50.09 178 HIS A CA 1
ATOM 1355 C C . HIS A 1 178 ? 0.124 -10.212 10.095 1.00 50.09 178 HIS A C 1
ATOM 1357 O O . HIS A 1 178 ? 0.111 -10.615 8.933 1.00 50.09 178 HIS A O 1
ATOM 1363 N N . ARG A 1 179 ? 1.233 -9.717 10.655 1.00 43.00 179 ARG A N 1
ATOM 1364 C CA . ARG A 1 179 ? 2.536 -10.054 10.080 1.00 43.00 179 ARG A CA 1
ATOM 1365 C C . ARG A 1 179 ? 2.581 -11.575 9.973 1.00 43.00 179 ARG A C 1
ATOM 1367 O O . ARG A 1 179 ? 2.191 -12.259 10.912 1.00 43.00 179 ARG A O 1
ATOM 1374 N N . ALA A 1 180 ? 3.015 -12.090 8.825 1.00 41.06 180 ALA A N 1
ATOM 1375 C CA . ALA A 1 180 ? 3.423 -13.480 8.739 1.00 41.06 180 ALA A CA 1
ATOM 1376 C C . ALA A 1 180 ? 4.526 -13.657 9.786 1.00 41.06 180 ALA A C 1
ATOM 1378 O O . ALA A 1 180 ? 5.639 -13.158 9.609 1.00 41.06 180 ALA A O 1
ATOM 1379 N N . ASP A 1 181 ? 4.176 -14.240 10.928 1.00 36.56 181 ASP A N 1
ATOM 1380 C CA . ASP A 1 181 ? 5.136 -14.530 11.973 1.00 36.56 181 ASP A CA 1
ATOM 1381 C C . ASP A 1 181 ? 6.220 -15.405 11.337 1.00 36.56 181 ASP A C 1
ATOM 1383 O O . ASP A 1 181 ? 5.946 -16.482 10.810 1.00 36.56 181 ASP A O 1
ATOM 1387 N N . ASN A 1 182 ? 7.467 -14.932 11.358 1.00 32.62 182 ASN A N 1
ATOM 1388 C CA . ASN A 1 182 ? 8.632 -15.691 10.889 1.00 32.62 182 ASN A CA 1
ATOM 1389 C C . ASN A 1 182 ? 8.946 -16.908 11.786 1.00 32.62 182 ASN A C 1
ATOM 1391 O O . ASN A 1 182 ? 9.963 -17.576 11.590 1.00 32.62 182 ASN A O 1
ATOM 1395 N N . ASP A 1 183 ? 8.090 -17.215 12.762 1.00 32.00 183 ASP A N 1
ATOM 1396 C CA . ASP A 1 183 ? 8.206 -18.394 13.603 1.00 32.00 183 ASP A CA 1
ATOM 1397 C C . ASP A 1 183 ? 7.640 -19.611 12.866 1.00 32.00 183 ASP A C 1
ATOM 1399 O O . ASP A 1 183 ? 6.493 -20.032 13.027 1.00 32.00 183 ASP A O 1
ATOM 1403 N N . PHE A 1 184 ? 8.503 -20.231 12.061 1.00 36.69 184 PHE A N 1
ATOM 1404 C CA . PHE A 1 184 ? 8.313 -21.614 11.649 1.00 36.69 184 PHE A CA 1
ATOM 1405 C C . PHE A 1 184 ? 8.223 -22.500 12.903 1.00 36.69 184 PHE A C 1
ATOM 1407 O O . PHE A 1 184 ? 9.236 -22.836 13.509 1.00 36.69 184 PHE A O 1
ATOM 1414 N N . LEU A 1 185 ? 6.994 -22.904 13.242 1.00 38.19 185 LEU A N 1
ATOM 1415 C CA . LEU A 1 185 ? 6.627 -23.951 14.202 1.00 38.19 185 LEU A CA 1
ATOM 1416 C C . LEU A 1 185 ? 7.160 -23.788 15.636 1.00 38.19 185 LEU A C 1
ATOM 1418 O O . LEU A 1 185 ? 8.293 -24.147 15.937 1.00 38.19 185 LEU A O 1
ATOM 1422 N N . LYS A 1 186 ? 6.232 -23.536 16.567 1.00 29.05 186 LYS A N 1
ATOM 1423 C CA . LYS A 1 186 ? 5.973 -24.451 17.695 1.00 29.05 186 LYS A CA 1
ATOM 1424 C C . LYS A 1 186 ? 4.492 -24.404 18.061 1.00 29.05 186 LYS A C 1
ATOM 1426 O O . LYS A 1 186 ? 4.026 -23.507 18.751 1.00 29.05 186 LYS A O 1
ATOM 1431 N N . SER A 1 187 ? 3.756 -25.419 17.629 1.00 38.06 187 SER A N 1
ATOM 1432 C CA . SER A 1 187 ? 2.466 -25.757 18.219 1.00 38.06 187 SER A CA 1
ATOM 1433 C C . SER A 1 187 ? 2.642 -26.147 19.690 1.00 38.06 187 SER A C 1
ATOM 1435 O O . SER A 1 187 ? 3.387 -27.084 19.987 1.00 38.06 187 SER A O 1
ATOM 1437 N N . ALA A 1 188 ? 1.892 -25.510 20.585 1.00 27.23 188 ALA A N 1
ATOM 1438 C CA . ALA A 1 188 ? 1.346 -26.149 21.779 1.00 27.23 188 ALA A CA 1
ATOM 1439 C C . ALA A 1 188 ? 0.051 -25.421 22.196 1.00 27.23 188 ALA A C 1
ATOM 1441 O O . ALA A 1 188 ? 0.042 -24.191 22.224 1.00 27.23 188 ALA A O 1
ATOM 1442 N N . PRO A 1 189 ? -1.040 -26.144 22.507 1.00 51.94 189 PRO A N 1
ATOM 1443 C CA . PRO A 1 189 ? -2.303 -25.542 22.907 1.00 51.94 189 PRO A CA 1
ATOM 1444 C C . PRO A 1 189 ? -2.308 -25.245 24.412 1.00 51.94 189 PRO A C 1
ATOM 1446 O O . PRO A 1 189 ? -1.815 -26.040 25.209 1.00 51.94 189 PRO A O 1
ATOM 1449 N N . SER A 1 190 ? -2.932 -24.141 24.815 1.00 32.59 190 SER A N 1
ATOM 1450 C CA . SER A 1 190 ? -3.554 -23.996 26.136 1.00 32.59 190 SER A CA 1
ATOM 1451 C C . SER A 1 190 ? -4.451 -22.767 26.115 1.00 32.59 190 SER A C 1
ATOM 1453 O O . SER A 1 190 ? -3.976 -21.647 25.952 1.00 32.59 190 SER A O 1
ATOM 1455 N N . GLY A 1 191 ? -5.751 -23.004 26.249 1.00 35.09 191 GLY A N 1
ATOM 1456 C CA . GLY A 1 191 ? -6.781 -21.988 26.128 1.00 35.09 191 GLY A CA 1
ATOM 1457 C C . GLY A 1 191 ? -6.809 -20.954 27.249 1.00 35.09 191 GLY A C 1
ATOM 1458 O O . GLY A 1 191 ? -6.330 -21.169 28.361 1.00 35.09 191 GLY A O 1
ATOM 1459 N N . ALA A 1 192 ? -7.500 -19.866 26.942 1.00 31.52 192 ALA A N 1
ATOM 1460 C CA . ALA A 1 192 ? -8.387 -19.193 27.869 1.00 31.52 192 ALA A CA 1
ATOM 1461 C C . ALA A 1 192 ? -9.624 -18.792 27.058 1.00 31.52 192 ALA A C 1
ATOM 1463 O O . ALA A 1 192 ? -9.513 -18.137 26.024 1.00 31.52 192 ALA A O 1
ATOM 1464 N N . GLU A 1 193 ? -10.792 -19.262 27.489 1.00 38.00 193 GLU A N 1
ATOM 1465 C CA . GLU A 1 193 ? -12.085 -18.881 26.930 1.00 38.00 193 GLU A CA 1
ATOM 1466 C C . GLU A 1 193 ? -12.225 -17.350 26.921 1.00 38.00 193 GLU A C 1
ATOM 1468 O O . GLU A 1 193 ? -12.273 -16.733 27.982 1.00 38.00 193 GLU A O 1
ATOM 1473 N N . CYS A 1 194 ? -12.365 -16.730 25.748 1.00 30.89 194 CYS A N 1
ATOM 1474 C CA . CYS A 1 194 ? -12.972 -15.404 25.647 1.00 30.89 194 CYS A CA 1
ATOM 1475 C C . CYS A 1 194 ? -14.397 -15.566 25.133 1.00 30.89 194 CYS A C 1
ATOM 1477 O O . CYS A 1 194 ? -14.689 -15.491 23.944 1.00 30.89 194 CYS A O 1
ATOM 1479 N N . ARG A 1 195 ? -15.304 -15.822 26.077 1.00 39.84 195 ARG A N 1
ATOM 1480 C CA . ARG A 1 195 ? -16.721 -15.527 25.899 1.00 39.84 195 ARG A CA 1
ATOM 1481 C C . ARG A 1 195 ? -16.924 -14.047 26.189 1.00 39.84 195 ARG A C 1
A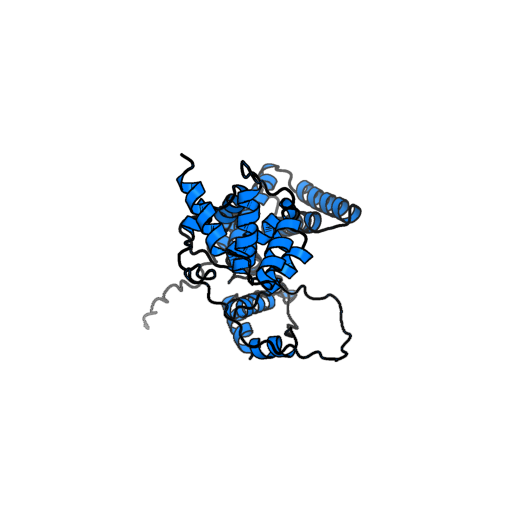TOM 1483 O O . ARG A 1 195 ? -17.082 -13.699 27.352 1.00 39.84 195 ARG A O 1
ATOM 1490 N N . GLU A 1 196 ? -17.038 -13.210 25.167 1.00 30.67 196 GLU A N 1
ATOM 1491 C CA . GLU A 1 196 ? -17.711 -11.920 25.339 1.00 30.67 196 GLU A CA 1
ATOM 1492 C C . GLU A 1 196 ? -18.802 -11.729 24.289 1.00 30.67 196 GLU A C 1
ATOM 1494 O O . GLU A 1 196 ? -18.614 -11.266 23.169 1.00 30.67 196 GLU A O 1
ATOM 1499 N N . LYS A 1 197 ? -19.995 -12.151 24.714 1.00 34.97 197 LYS A N 1
ATOM 1500 C CA . LYS A 1 197 ? -21.273 -11.727 24.165 1.00 34.97 197 LYS A CA 1
ATOM 1501 C C . LYS A 1 197 ? -21.467 -10.237 24.461 1.00 34.97 197 LYS A C 1
ATOM 1503 O O . LYS A 1 197 ? -21.413 -9.842 25.619 1.00 34.97 197 LYS A O 1
ATOM 1508 N N . SER A 1 198 ? -21.784 -9.481 23.410 1.00 41.34 198 SER A N 1
ATOM 1509 C CA . SER A 1 198 ? -22.692 -8.321 23.373 1.00 41.34 198 SER A CA 1
ATOM 1510 C C . SER A 1 198 ? -22.776 -7.433 24.620 1.00 41.34 198 SER A C 1
ATOM 1512 O O . SER A 1 198 ? -23.501 -7.766 25.556 1.00 41.34 198 SER A O 1
ATOM 1514 N N . ILE A 1 199 ? -22.209 -6.223 24.542 1.00 34.84 199 ILE A N 1
ATOM 1515 C CA . ILE A 1 199 ? -22.677 -5.071 25.326 1.00 34.84 199 ILE A CA 1
ATOM 1516 C C . ILE A 1 199 ? -22.717 -3.837 24.418 1.00 34.84 199 ILE A C 1
ATOM 1518 O O . ILE A 1 199 ? -21.738 -3.117 24.252 1.00 34.84 199 ILE A O 1
ATOM 1522 N N . GLY A 1 200 ? -23.888 -3.606 23.821 1.00 33.84 200 GLY A N 1
ATOM 1523 C CA . GLY A 1 200 ? -24.268 -2.296 23.309 1.00 33.84 200 GLY A CA 1
ATOM 1524 C C . GLY A 1 200 ? -24.623 -1.395 24.488 1.00 33.84 200 GLY A C 1
ATOM 1525 O O . GLY A 1 200 ? -25.605 -1.643 25.187 1.00 33.84 200 GLY A O 1
ATOM 1526 N N . GLY A 1 201 ? -23.816 -0.364 24.722 1.00 27.12 201 GLY A N 1
ATOM 1527 C CA . GLY A 1 201 ? -24.136 0.715 25.650 1.00 27.12 201 GLY A CA 1
ATOM 1528 C C . GLY A 1 201 ? -24.857 1.840 24.912 1.00 27.12 201 GLY A C 1
ATOM 1529 O O . GLY A 1 201 ? -24.225 2.602 24.188 1.00 27.12 201 GLY A O 1
ATOM 1530 N N . LEU A 1 202 ? -26.178 1.951 25.087 1.00 28.52 202 LEU A N 1
ATOM 1531 C CA . LEU A 1 202 ? -26.939 3.126 24.654 1.00 28.52 202 LEU A CA 1
ATOM 1532 C C . LEU A 1 202 ? -26.642 4.322 25.569 1.00 28.52 202 LEU A C 1
ATOM 1534 O O . LEU A 1 202 ? -26.776 4.226 26.788 1.00 28.52 20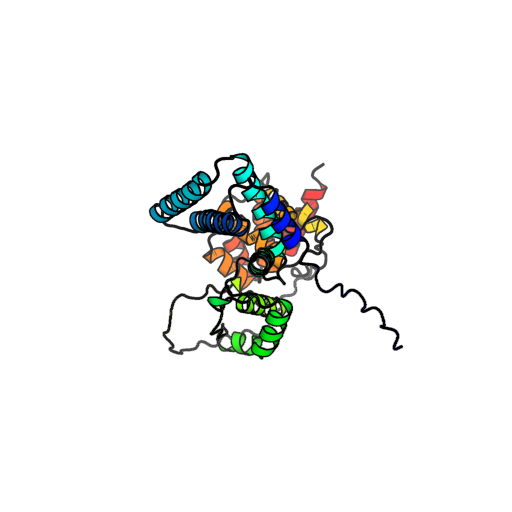2 LEU A O 1
ATOM 1538 N N . SER A 1 203 ? -26.339 5.463 24.951 1.00 28.20 203 SER A N 1
ATOM 1539 C CA . SER A 1 203 ? -26.398 6.796 25.560 1.00 28.20 203 SER A CA 1
ATOM 1540 C C . SER A 1 203 ? -27.526 7.614 24.897 1.00 28.20 203 SER A C 1
ATOM 1542 O O . SER A 1 203 ? -27.924 7.281 23.781 1.00 28.20 203 SER A O 1
ATOM 1544 N N . PRO A 1 204 ? -28.075 8.674 25.526 1.00 33.47 204 PRO A N 1
ATOM 1545 C CA . PRO A 1 204 ? -29.280 9.382 25.051 1.00 33.47 204 PRO A CA 1
ATOM 1546 C C . PRO A 1 204 ? -29.074 10.330 23.852 1.00 33.47 204 PRO A C 1
ATOM 1548 O O . PRO A 1 204 ? -29.963 11.109 23.519 1.00 33.47 204 PRO A O 1
ATOM 1551 N N . ALA A 1 205 ? -27.915 10.283 23.203 1.00 39.00 205 ALA A N 1
ATOM 1552 C CA . ALA A 1 205 ? -27.629 10.948 21.937 1.00 39.00 205 ALA A CA 1
ATOM 1553 C C . ALA A 1 205 ? -27.369 9.846 20.904 1.00 39.00 205 ALA A C 1
ATOM 1555 O O . ALA A 1 205 ? -26.866 8.793 21.287 1.00 39.00 205 ALA A O 1
ATOM 1556 N N . GLY A 1 206 ? -27.759 10.052 19.641 1.00 51.53 206 GLY A N 1
ATOM 1557 C CA . GLY A 1 206 ? -27.703 9.039 18.576 1.00 51.53 206 GLY A CA 1
ATOM 1558 C C . GLY A 1 206 ? -26.417 8.204 18.556 1.00 51.53 206 GLY A C 1
ATOM 1559 O O . GLY A 1 206 ? -25.381 8.648 19.042 1.00 51.53 206 GLY A O 1
ATOM 1560 N N . ASN A 1 207 ? -26.510 6.985 18.014 1.00 56.47 207 ASN A N 1
ATOM 1561 C CA . ASN A 1 207 ? -25.450 5.978 18.061 1.00 56.47 207 ASN A CA 1
ATOM 1562 C C . ASN A 1 207 ? -24.057 6.608 17.799 1.00 56.47 207 ASN A C 1
ATOM 1564 O O . ASN A 1 207 ? -23.804 7.028 16.669 1.00 56.47 207 ASN A O 1
ATOM 1568 N N . PRO A 1 208 ? -23.160 6.696 18.805 1.00 55.44 208 PRO A N 1
ATOM 1569 C CA . PRO A 1 208 ? -21.836 7.313 18.656 1.00 55.44 208 PRO A CA 1
ATOM 1570 C C . PRO A 1 208 ? -20.939 6.572 17.650 1.00 55.44 208 PRO A C 1
ATOM 1572 O O . PRO A 1 208 ? -19.890 7.087 17.259 1.00 55.44 208 PRO A O 1
ATOM 1575 N N . ASP A 1 209 ? -21.381 5.394 17.204 1.00 58.88 209 ASP A N 1
ATOM 1576 C CA . ASP A 1 209 ? -20.755 4.577 16.173 1.00 58.88 209 ASP A CA 1
ATOM 1577 C C . ASP A 1 209 ? -21.348 4.772 14.770 1.00 58.88 209 ASP A C 1
ATOM 1579 O O . ASP A 1 209 ? -20.827 4.197 13.814 1.00 58.88 209 ASP A O 1
ATOM 1583 N N . ASP A 1 210 ? -22.404 5.576 14.612 1.00 77.56 210 ASP A N 1
ATOM 1584 C CA . ASP A 1 210 ? -22.961 5.881 13.295 1.00 77.56 210 ASP A CA 1
ATOM 1585 C C . ASP A 1 210 ? -22.064 6.873 12.541 1.00 77.56 210 ASP A C 1
ATOM 1587 O O . ASP A 1 210 ? -21.955 8.060 12.876 1.00 77.56 210 ASP A O 1
ATOM 1591 N N . LEU A 1 211 ? -21.410 6.347 11.505 1.00 84.81 211 LEU A N 1
ATOM 1592 C CA . LEU A 1 211 ? -20.553 7.075 10.573 1.00 84.81 211 LEU A CA 1
ATOM 1593 C C . LEU A 1 211 ? -21.179 7.185 9.173 1.00 84.81 211 LEU A C 1
ATOM 1595 O O . LEU A 1 211 ? -20.509 7.632 8.248 1.00 84.81 211 LEU A O 1
ATOM 1599 N N . SER A 1 212 ? -22.457 6.826 8.993 1.00 83.44 212 SER A N 1
ATOM 1600 C CA . SER A 1 212 ? -23.142 6.871 7.685 1.00 83.44 212 SER A CA 1
ATOM 1601 C C . SER A 1 212 ? -23.170 8.268 7.051 1.00 83.44 212 SER A C 1
ATOM 1603 O O . SER A 1 212 ? -23.257 8.417 5.833 1.00 83.44 212 SER A O 1
ATOM 1605 N N . TRP A 1 213 ? -23.055 9.312 7.872 1.00 87.06 213 TRP A N 1
ATOM 1606 C CA . TRP A 1 213 ? -23.002 10.706 7.441 1.00 87.06 213 TRP A CA 1
ATOM 1607 C C . TRP A 1 213 ? -21.648 11.124 6.849 1.00 87.06 213 TRP A C 1
ATOM 1609 O O . TRP A 1 213 ? -21.557 12.224 6.281 1.00 87.06 213 TRP A O 1
ATOM 1619 N N . LEU A 1 214 ? -20.599 10.320 7.038 1.00 89.31 214 LEU A N 1
ATOM 1620 C CA . LEU A 1 214 ? -19.219 10.641 6.699 1.00 89.31 214 LEU A CA 1
ATOM 1621 C C . LEU A 1 214 ? -18.936 10.289 5.233 1.00 89.31 214 LEU A C 1
ATOM 1623 O O . LEU A 1 214 ? -18.589 9.163 4.890 1.00 89.31 214 LEU A O 1
ATOM 1627 N N . THR A 1 215 ? -19.092 11.276 4.354 1.00 90.00 215 THR A N 1
ATOM 1628 C CA . THR A 1 215 ? -18.823 11.120 2.919 1.00 90.00 215 THR A CA 1
ATOM 1629 C C . THR A 1 215 ? -17.332 11.296 2.597 1.00 90.00 215 THR A C 1
ATOM 1631 O O . THR A 1 215 ? -16.607 11.936 3.368 1.00 90.00 215 THR A O 1
ATOM 1634 N N . PRO A 1 216 ? -16.860 10.817 1.428 1.00 90.06 216 PRO A N 1
ATOM 1635 C CA . PRO A 1 216 ? -15.488 11.057 0.976 1.00 90.06 216 PRO A CA 1
ATOM 1636 C C . PRO A 1 216 ? -15.102 12.540 0.902 1.00 90.06 216 PRO A C 1
ATOM 1638 O O . PRO A 1 216 ? -13.964 12.905 1.194 1.00 90.06 216 PRO A O 1
ATOM 1641 N N . GLU A 1 217 ? -16.049 13.408 0.546 1.00 89.88 217 GLU A N 1
ATOM 1642 C CA . GLU A 1 217 ? -15.862 14.863 0.525 1.00 89.88 217 GLU A CA 1
ATOM 1643 C C . GLU A 1 217 ? -15.636 15.426 1.930 1.00 89.88 217 GLU A C 1
ATOM 1645 O O . GLU A 1 217 ? -14.710 16.208 2.142 1.00 89.88 217 GLU A O 1
ATOM 1650 N N . LYS A 1 218 ? -16.437 14.987 2.912 1.00 92.19 218 LYS A N 1
ATOM 1651 C CA . LYS A 1 218 ? -16.262 15.401 4.310 1.00 92.19 218 LYS A CA 1
ATOM 1652 C C . LYS A 1 218 ? -14.932 14.924 4.867 1.00 92.19 218 LYS A C 1
ATOM 1654 O O . LYS A 1 218 ? -14.272 15.693 5.546 1.00 92.19 218 LYS A O 1
ATOM 1659 N N . ILE A 1 219 ? -14.520 13.691 4.564 1.00 93.25 219 ILE A N 1
ATOM 1660 C CA . ILE A 1 219 ? -13.213 13.164 4.985 1.00 93.25 219 ILE A CA 1
ATOM 1661 C C . ILE A 1 219 ? -12.082 14.050 4.458 1.00 93.25 219 ILE A C 1
ATOM 1663 O O . ILE A 1 219 ? -11.217 14.448 5.233 1.00 93.25 219 ILE A O 1
ATOM 1667 N N . ARG A 1 220 ? -12.121 14.433 3.176 1.00 92.94 220 ARG A N 1
ATOM 1668 C CA . ARG A 1 220 ? -11.126 15.350 2.595 1.00 92.94 220 ARG A CA 1
ATOM 1669 C C . ARG A 1 220 ? -11.166 16.746 3.209 1.00 92.94 220 ARG A C 1
ATOM 1671 O O . ARG A 1 220 ? -10.113 17.361 3.344 1.00 92.94 220 ARG A O 1
ATOM 1678 N N . SER A 1 221 ? -12.345 17.249 3.581 1.00 92.00 221 SER A N 1
ATOM 1679 C CA . SER A 1 221 ? -12.473 18.584 4.178 1.00 92.00 221 SER A CA 1
ATOM 1680 C C . SER A 1 221 ? -11.928 18.661 5.605 1.00 92.00 221 SER A C 1
ATOM 1682 O O . SER A 1 221 ? -11.540 19.740 6.039 1.00 92.00 221 SER A O 1
ATOM 1684 N N . ILE A 1 222 ? -11.909 17.541 6.335 1.00 93.19 222 ILE A N 1
ATOM 1685 C CA . ILE A 1 222 ? -11.425 17.479 7.724 1.00 93.19 222 ILE A CA 1
ATOM 1686 C C . ILE A 1 222 ? -10.029 16.875 7.878 1.00 93.19 222 ILE A C 1
ATOM 1688 O O . ILE A 1 222 ? -9.457 16.935 8.967 1.00 93.19 222 ILE A O 1
ATOM 1692 N N . ALA A 1 223 ? -9.498 16.254 6.826 1.00 92.12 223 ALA A N 1
ATOM 1693 C CA . ALA A 1 223 ? -8.167 15.672 6.827 1.00 92.12 223 ALA A CA 1
ATOM 1694 C C . ALA A 1 223 ? -7.092 16.758 6.988 1.00 92.12 223 ALA A C 1
ATOM 1696 O O . ALA A 1 223 ? -7.153 17.816 6.358 1.00 92.12 223 ALA A O 1
ATOM 1697 N N . GLY A 1 224 ? -6.072 16.467 7.800 1.00 89.44 224 GLY A N 1
ATOM 1698 C CA . GLY A 1 224 ? -4.869 17.290 7.861 1.00 89.44 224 GLY A CA 1
ATOM 1699 C C . GLY A 1 224 ? -4.143 17.322 6.513 1.00 89.44 224 GLY A C 1
ATOM 1700 O O . GLY A 1 224 ? -4.401 16.509 5.622 1.00 89.44 224 GLY A O 1
ATOM 1701 N N . GLN A 1 225 ? -3.229 18.282 6.344 1.00 89.50 225 GLN A N 1
ATOM 1702 C CA . GLN A 1 225 ? -2.550 18.519 5.065 1.00 89.50 225 GLN A CA 1
ATOM 1703 C C . GLN A 1 225 ? -1.870 17.257 4.512 1.00 89.50 225 GLN A C 1
ATOM 1705 O O . GLN A 1 225 ? -1.985 16.983 3.318 1.00 89.50 225 GLN A O 1
ATOM 1710 N N . ASN A 1 226 ? -1.201 16.487 5.375 1.00 89.00 226 ASN A N 1
ATOM 1711 C CA . ASN A 1 226 ? -0.479 15.281 4.978 1.00 89.00 226 ASN A CA 1
ATOM 1712 C C . ASN A 1 226 ? -1.440 14.140 4.640 1.00 89.00 226 ASN A C 1
ATOM 1714 O O . ASN A 1 226 ? -1.285 13.503 3.599 1.00 89.00 226 ASN A O 1
ATOM 1718 N N . PHE A 1 227 ? -2.465 13.915 5.470 1.00 93.25 227 PHE A N 1
ATOM 1719 C CA . PHE A 1 227 ? -3.487 12.906 5.187 1.00 93.25 227 PHE A CA 1
ATOM 1720 C C . PHE A 1 227 ? -4.214 13.193 3.879 1.00 93.25 227 PHE A C 1
ATOM 1722 O O . PHE A 1 227 ? -4.358 12.294 3.054 1.00 93.25 227 PHE A O 1
ATOM 1729 N N . ARG A 1 228 ? -4.613 14.448 3.648 1.00 93.38 228 ARG A N 1
ATOM 1730 C CA . ARG A 1 228 ? -5.266 14.850 2.401 1.00 93.38 228 ARG A CA 1
ATOM 1731 C C . ARG A 1 228 ? -4.346 14.661 1.197 1.00 93.38 228 ARG A C 1
ATOM 1733 O O . ARG A 1 228 ? -4.780 14.082 0.213 1.00 93.38 228 ARG A O 1
ATOM 1740 N N . PHE A 1 229 ? -3.082 15.081 1.295 1.00 90.94 229 PHE A N 1
ATOM 1741 C CA . PHE A 1 229 ? -2.098 14.902 0.224 1.00 90.94 229 PHE A CA 1
ATOM 1742 C C . PHE A 1 229 ? -1.942 13.429 -0.177 1.00 90.94 229 PHE A C 1
ATOM 1744 O O . PHE A 1 229 ? -2.025 13.098 -1.356 1.00 90.94 229 PHE A O 1
ATOM 1751 N N . CYS A 1 230 ? -1.767 12.538 0.799 1.00 91.19 230 CYS A N 1
ATOM 1752 C CA . CYS A 1 230 ? -1.663 11.105 0.541 1.00 91.19 230 CYS A CA 1
ATOM 1753 C C . CYS A 1 230 ? -2.969 10.509 0.003 1.00 91.19 230 CYS A C 1
ATOM 1755 O O . CYS A 1 230 ? -2.923 9.657 -0.879 1.00 91.19 230 CYS A O 1
ATOM 1757 N N . LEU A 1 231 ? -4.124 10.942 0.519 1.00 92.38 231 LEU A N 1
ATOM 1758 C CA . LEU A 1 231 ? -5.425 10.458 0.064 1.00 92.38 231 LEU A CA 1
ATOM 1759 C C . LEU A 1 231 ? -5.691 10.844 -1.389 1.00 92.38 231 LEU A C 1
ATOM 1761 O O . LEU A 1 231 ? -6.060 9.980 -2.174 1.00 92.38 231 LEU A O 1
ATOM 1765 N N . ASP A 1 232 ? -5.459 12.102 -1.756 1.00 90.94 232 ASP A N 1
ATOM 1766 C CA . ASP A 1 232 ? -5.679 12.585 -3.121 1.00 90.94 232 ASP A CA 1
ATOM 1767 C C . ASP A 1 232 ? -4.703 11.952 -4.125 1.00 90.94 232 ASP A C 1
ATOM 1769 O O . ASP A 1 232 ? -5.031 11.847 -5.304 1.00 90.94 232 ASP A O 1
ATOM 1773 N N . ALA A 1 233 ? -3.533 11.493 -3.663 1.00 86.56 233 ALA A N 1
ATOM 1774 C CA . ALA A 1 233 ? -2.565 10.781 -4.494 1.00 86.56 233 ALA A CA 1
ATOM 1775 C C . ALA A 1 233 ? -2.985 9.340 -4.829 1.00 86.56 233 ALA A C 1
ATOM 1777 O O . ALA A 1 233 ? -2.619 8.847 -5.888 1.00 86.56 233 ALA A O 1
ATOM 1778 N N . ILE A 1 234 ? -3.712 8.657 -3.938 1.00 87.81 234 ILE A N 1
ATOM 1779 C CA . ILE A 1 234 ? -4.091 7.242 -4.133 1.00 87.81 234 ILE A CA 1
ATOM 1780 C C . ILE A 1 234 ? -5.576 7.041 -4.435 1.00 87.81 234 ILE A C 1
ATOM 1782 O O . ILE A 1 234 ? -5.990 5.957 -4.821 1.00 87.81 234 ILE A O 1
ATOM 1786 N N . CYS A 1 235 ? -6.389 8.060 -4.181 1.00 89.50 235 CYS A N 1
ATOM 1787 C CA . CYS A 1 235 ? -7.814 8.099 -4.458 1.00 89.50 235 CYS A CA 1
ATOM 1788 C C . CYS A 1 235 ? -8.152 9.533 -4.892 1.00 89.50 235 CYS A C 1
ATOM 1790 O O . CYS A 1 235 ? -8.549 10.358 -4.056 1.00 89.50 235 CYS A O 1
ATOM 1792 N N . PRO A 1 236 ? -7.960 9.869 -6.179 1.00 84.62 236 PRO A N 1
ATOM 1793 C CA . PRO A 1 236 ? -8.289 11.187 -6.705 1.00 84.62 236 PRO A CA 1
ATOM 1794 C C . PRO A 1 236 ? -9.762 11.566 -6.486 1.00 84.62 236 PRO A C 1
ATOM 1796 O O . PRO A 1 236 ? -10.642 10.725 -6.286 1.00 84.62 236 PRO A O 1
ATOM 1799 N N . VAL A 1 237 ? -10.058 12.866 -6.511 1.00 84.69 237 VAL A N 1
ATOM 1800 C CA . VAL A 1 237 ? -11.435 13.362 -6.358 1.00 84.69 237 VAL A CA 1
ATOM 1801 C C . VAL A 1 237 ? -12.312 12.845 -7.503 1.00 84.69 237 VAL A C 1
ATOM 1803 O O . VAL A 1 237 ? -11.976 13.017 -8.670 1.00 84.69 237 VAL A O 1
ATOM 1806 N N . GLY A 1 238 ? -13.461 12.264 -7.155 1.00 81.44 238 GLY A N 1
ATOM 1807 C CA . GLY A 1 238 ? -14.403 11.665 -8.106 1.00 81.44 238 GLY A CA 1
ATOM 1808 C C . GLY A 1 238 ? -14.334 10.138 -8.163 1.00 81.44 238 GLY A C 1
ATOM 1809 O O . GLY A 1 238 ? -15.307 9.523 -8.592 1.00 81.44 238 GLY A O 1
ATOM 1810 N N . GLU A 1 239 ? -13.254 9.533 -7.661 1.00 83.25 239 GLU A N 1
ATOM 1811 C CA . GLU A 1 239 ? -13.135 8.080 -7.528 1.00 83.25 239 GLU A CA 1
ATOM 1812 C C . GLU A 1 239 ? -13.861 7.548 -6.285 1.00 83.25 239 GLU A C 1
ATOM 1814 O O . GLU A 1 239 ? -14.041 8.242 -5.272 1.00 83.25 239 GLU A O 1
ATOM 1819 N N . GLN A 1 240 ? -14.276 6.280 -6.353 1.00 85.88 240 GLN A N 1
ATOM 1820 C CA . GLN A 1 240 ? -14.928 5.611 -5.232 1.00 85.88 240 GLN A CA 1
ATOM 1821 C C . GLN A 1 240 ? -13.909 5.303 -4.127 1.00 85.88 240 GLN A C 1
ATOM 1823 O O . GLN A 1 240 ? -13.081 4.403 -4.237 1.00 85.88 240 GLN A O 1
ATOM 1828 N N . MET A 1 241 ? -14.011 6.030 -3.016 1.00 89.56 241 MET A N 1
ATOM 1829 C CA . MET A 1 241 ? -13.177 5.789 -1.842 1.00 89.56 241 MET A CA 1
ATOM 1830 C C . MET A 1 241 ? -13.639 4.547 -1.072 1.00 89.56 241 MET A C 1
ATOM 1832 O O . MET A 1 241 ? -14.835 4.317 -0.895 1.00 89.56 241 MET A O 1
ATOM 1836 N N . THR A 1 242 ? -12.674 3.785 -0.562 1.00 87.75 242 THR A N 1
ATOM 1837 C CA . THR A 1 242 ? -12.899 2.549 0.201 1.00 87.75 242 THR A CA 1
ATOM 1838 C C . THR A 1 242 ? -12.091 2.556 1.499 1.00 87.75 242 THR A C 1
ATOM 1840 O O . THR A 1 242 ? -11.137 3.325 1.650 1.00 87.75 242 THR A O 1
ATOM 1843 N N . ASP A 1 243 ? -12.430 1.660 2.426 1.00 85.06 243 ASP A N 1
ATOM 1844 C CA . ASP A 1 243 ? -11.703 1.429 3.681 1.00 85.06 243 ASP A CA 1
ATOM 1845 C C . ASP A 1 243 ? -10.216 1.139 3.440 1.00 85.06 243 ASP A C 1
ATOM 1847 O O . ASP A 1 243 ? -9.360 1.602 4.195 1.00 85.06 243 ASP A O 1
ATOM 1851 N N . ARG A 1 244 ? -9.901 0.426 2.350 1.00 86.25 244 ARG A N 1
ATOM 1852 C CA . ARG A 1 244 ? -8.528 0.119 1.935 1.00 86.25 244 ARG A CA 1
ATOM 1853 C C . ARG A 1 244 ? -7.725 1.380 1.634 1.00 86.25 244 ARG A C 1
ATOM 1855 O O . ARG A 1 244 ? -6.585 1.476 2.078 1.00 86.25 244 ARG A O 1
ATOM 1862 N N . HIS A 1 245 ? -8.313 2.367 0.957 1.00 90.25 245 HIS A N 1
ATOM 1863 C CA . HIS A 1 245 ? -7.640 3.645 0.714 1.00 90.25 245 HIS A CA 1
ATOM 1864 C C . HIS A 1 245 ? -7.319 4.354 2.034 1.00 90.25 245 HIS A C 1
ATOM 1866 O O . HIS A 1 245 ? -6.184 4.765 2.256 1.00 90.25 245 HIS A O 1
ATOM 1872 N N . LEU A 1 246 ? -8.283 4.442 2.955 1.00 91.31 246 LEU A N 1
ATOM 1873 C CA . LEU A 1 246 ? -8.067 5.107 4.244 1.00 91.31 246 LEU A CA 1
ATOM 1874 C C . LEU A 1 246 ? -7.030 4.382 5.104 1.00 91.31 246 LEU A C 1
ATOM 1876 O O . LEU A 1 246 ? -6.168 5.037 5.695 1.00 91.31 246 LEU A O 1
ATOM 1880 N N . ARG A 1 247 ? -7.058 3.044 5.121 1.00 89.94 247 ARG A N 1
ATOM 1881 C CA . ARG A 1 247 ? -6.015 2.223 5.746 1.00 89.94 247 ARG A CA 1
ATOM 1882 C C . ARG A 1 247 ? -4.646 2.512 5.128 1.00 89.94 247 ARG A C 1
ATOM 1884 O O . ARG A 1 247 ? -3.705 2.778 5.871 1.00 89.94 247 ARG A O 1
ATOM 1891 N N . SER A 1 248 ? -4.531 2.495 3.801 1.00 89.94 248 SER A N 1
ATOM 1892 C CA . SER A 1 248 ? -3.275 2.762 3.090 1.00 89.94 248 SER A CA 1
ATOM 1893 C C . SER A 1 248 ? -2.711 4.141 3.430 1.00 89.94 248 SER A C 1
ATOM 1895 O O . SER A 1 248 ? -1.531 4.250 3.760 1.00 89.94 248 SER A O 1
ATOM 1897 N N . VAL A 1 249 ? -3.550 5.185 3.445 1.00 92.38 249 VAL A N 1
ATOM 1898 C CA . VAL A 1 249 ? -3.130 6.532 3.865 1.00 92.38 249 VAL A CA 1
ATOM 1899 C C . VAL A 1 249 ? -2.640 6.536 5.309 1.00 92.38 249 VAL A C 1
ATOM 1901 O O . VAL A 1 249 ? -1.559 7.058 5.582 1.00 92.38 249 VAL A O 1
ATOM 1904 N N . ALA A 1 250 ? -3.394 5.930 6.230 1.00 93.31 250 ALA A N 1
ATOM 1905 C CA . ALA A 1 250 ? -2.998 5.861 7.630 1.00 93.31 250 ALA A CA 1
ATOM 1906 C C . ALA A 1 250 ? -1.632 5.177 7.791 1.00 93.31 250 ALA A C 1
ATOM 1908 O O . ALA A 1 250 ? -0.761 5.738 8.453 1.00 93.31 250 ALA A O 1
ATOM 1909 N N . ILE A 1 251 ? -1.417 4.032 7.127 1.00 89.12 251 ILE A N 1
ATOM 1910 C CA . ILE A 1 251 ? -0.151 3.280 7.136 1.00 89.12 251 ILE A CA 1
ATOM 1911 C C . ILE A 1 251 ? 1.008 4.128 6.595 1.00 89.12 251 ILE A C 1
ATOM 1913 O O . ILE A 1 251 ? 2.067 4.176 7.222 1.00 89.12 251 ILE A O 1
ATOM 1917 N N . MET A 1 252 ? 0.815 4.828 5.471 1.00 88.19 252 MET A N 1
ATOM 1918 C CA . MET A 1 252 ? 1.850 5.689 4.878 1.00 88.19 252 MET A CA 1
ATOM 1919 C C . MET A 1 252 ? 2.303 6.812 5.822 1.00 88.19 252 MET A C 1
ATOM 1921 O O . MET A 1 252 ? 3.478 7.198 5.800 1.00 88.19 252 MET A O 1
ATOM 1925 N N . LEU A 1 253 ? 1.390 7.309 6.661 1.00 91.56 253 LEU A N 1
ATOM 1926 C CA . LEU A 1 253 ? 1.650 8.390 7.608 1.00 91.56 253 LEU A CA 1
ATOM 1927 C C . LEU A 1 253 ? 2.242 7.940 8.944 1.00 91.56 253 LEU A C 1
ATOM 1929 O O . LEU A 1 253 ? 2.850 8.771 9.619 1.00 91.56 253 LEU A O 1
ATOM 1933 N N . LEU A 1 254 ? 2.091 6.673 9.354 1.00 91.00 254 LEU A N 1
ATOM 1934 C CA . LEU A 1 254 ? 2.528 6.225 10.688 1.00 91.00 254 LEU A CA 1
ATOM 1935 C C . LEU A 1 254 ? 3.973 6.628 11.021 1.00 91.00 254 LEU A C 1
ATOM 1937 O O . LEU A 1 254 ? 4.174 7.175 12.110 1.00 91.00 254 LEU A O 1
ATOM 1941 N N . PRO A 1 255 ? 4.972 6.440 10.129 1.00 85.94 255 PRO A N 1
ATOM 1942 C CA . PRO A 1 255 ? 6.349 6.799 10.454 1.00 85.94 255 PRO A CA 1
ATOM 1943 C C . PRO A 1 255 ? 6.535 8.311 10.627 1.00 85.94 255 PRO A C 1
ATOM 1945 O O . PRO A 1 255 ? 7.228 8.731 11.550 1.00 85.94 255 PRO A O 1
ATOM 1948 N N . ASP A 1 256 ? 5.871 9.130 9.806 1.00 87.19 256 ASP A N 1
ATOM 1949 C CA . ASP A 1 256 ? 5.984 10.599 9.861 1.00 87.19 256 ASP A CA 1
ATOM 1950 C C . ASP A 1 256 ? 5.284 11.173 11.097 1.00 87.19 256 ASP A C 1
ATOM 1952 O O . ASP A 1 256 ? 5.685 12.200 11.649 1.00 87.19 256 ASP A O 1
ATOM 1956 N N . LEU A 1 257 ? 4.246 10.479 11.562 1.00 90.56 257 LEU A N 1
ATOM 1957 C CA . LEU A 1 257 ? 3.563 10.764 12.816 1.00 90.56 257 LEU A CA 1
ATOM 1958 C C . LEU A 1 257 ? 4.317 10.205 14.035 1.00 90.56 257 LEU A C 1
ATOM 1960 O O . LEU A 1 257 ? 3.971 10.537 15.168 1.00 90.56 257 LEU A O 1
ATOM 1964 N N . GLY A 1 258 ? 5.332 9.357 13.846 1.00 89.19 258 GLY A N 1
ATOM 1965 C CA . GLY A 1 258 ? 6.003 8.652 14.940 1.00 89.19 258 GLY A CA 1
ATOM 1966 C C . GLY A 1 258 ? 5.085 7.662 15.671 1.00 89.19 258 GLY A C 1
ATOM 1967 O O . GLY A 1 258 ? 5.264 7.409 16.865 1.00 89.19 258 GLY A O 1
ATOM 1968 N N . ILE A 1 259 ? 4.071 7.125 14.986 1.00 92.62 259 ILE A N 1
ATOM 1969 C CA . ILE A 1 259 ? 3.202 6.065 15.505 1.00 92.62 259 ILE A CA 1
ATOM 1970 C C . ILE A 1 259 ? 3.893 4.727 15.240 1.00 92.62 259 ILE A C 1
ATOM 1972 O O . ILE A 1 259 ? 4.168 4.370 14.097 1.00 92.62 259 ILE A O 1
ATOM 1976 N N . ASN A 1 260 ? 4.193 3.977 16.301 1.00 87.19 260 ASN A N 1
ATOM 1977 C CA . ASN A 1 260 ? 4.852 2.683 16.161 1.00 87.19 260 ASN A CA 1
ATOM 1978 C C . ASN A 1 260 ? 3.876 1.577 15.729 1.00 87.19 260 ASN A C 1
ATOM 1980 O O . ASN A 1 260 ? 2.679 1.641 16.012 1.00 87.19 260 ASN A O 1
ATOM 1984 N N . ALA A 1 261 ? 4.416 0.530 15.095 1.00 83.94 261 ALA A N 1
ATOM 1985 C CA . ALA A 1 261 ? 3.634 -0.608 14.607 1.00 83.94 261 ALA A CA 1
ATOM 1986 C C . ALA A 1 261 ? 2.759 -1.232 15.705 1.00 83.94 261 ALA A C 1
ATOM 1988 O O . ALA A 1 261 ? 1.583 -1.475 15.475 1.00 83.94 261 ALA A O 1
ATOM 1989 N N . SER A 1 262 ? 3.274 -1.372 16.931 1.00 86.69 262 SER A N 1
ATOM 1990 C CA . SER A 1 262 ? 2.494 -1.961 18.025 1.00 86.69 262 SER A CA 1
ATOM 1991 C C . SER A 1 262 ? 1.318 -1.095 18.492 1.00 86.69 262 SER A C 1
ATOM 1993 O O . SER A 1 262 ? 0.314 -1.643 18.930 1.00 86.69 262 SER A O 1
ATOM 1995 N N . ALA A 1 263 ? 1.393 0.241 18.414 1.00 91.50 263 ALA A N 1
ATOM 1996 C CA . ALA A 1 263 ? 0.231 1.096 18.692 1.00 91.50 263 ALA A CA 1
ATOM 1997 C C . ALA A 1 263 ? -0.816 0.992 17.578 1.00 91.50 263 ALA A C 1
ATOM 1999 O O . ALA A 1 263 ? -2.012 1.031 17.855 1.00 91.50 263 ALA A O 1
ATOM 2000 N N . TRP A 1 264 ? -0.363 0.869 16.329 1.00 92.56 264 TRP A N 1
ATOM 2001 C CA . TRP A 1 264 ? -1.237 0.669 15.179 1.00 92.56 264 TRP A CA 1
ATOM 2002 C C . TRP A 1 264 ? -1.946 -0.689 15.224 1.00 92.56 264 TRP A C 1
ATOM 2004 O O . TRP A 1 264 ? -3.157 -0.743 15.048 1.00 92.56 264 TRP A O 1
ATOM 2014 N N . GLU A 1 265 ? -1.228 -1.766 15.538 1.00 85.12 265 GLU A N 1
ATOM 2015 C CA . GLU A 1 265 ? -1.788 -3.113 15.704 1.00 85.12 265 GLU A CA 1
ATOM 2016 C C . GLU A 1 265 ? -2.824 -3.158 16.836 1.00 85.12 265 GLU A C 1
ATOM 2018 O O . GLU A 1 265 ? -3.923 -3.673 16.641 1.00 85.12 265 GLU A O 1
ATOM 2023 N N . GLU A 1 266 ? -2.524 -2.552 17.991 1.00 86.25 266 GLU A N 1
ATOM 2024 C CA . GLU A 1 266 ? -3.473 -2.426 19.107 1.00 86.25 266 GLU A CA 1
ATOM 2025 C C . GLU A 1 266 ? -4.733 -1.649 18.679 1.00 86.25 266 GLU A C 1
ATOM 2027 O O . GLU A 1 266 ? -5.859 -2.049 18.978 1.00 86.25 266 GLU A O 1
ATOM 2032 N N . ALA A 1 267 ? -4.566 -0.560 17.921 1.00 91.19 267 ALA A N 1
ATOM 2033 C CA . ALA A 1 267 ? -5.685 0.207 17.384 1.00 91.19 267 ALA A CA 1
ATOM 2034 C C . ALA A 1 267 ? -6.514 -0.607 16.378 1.00 91.19 267 ALA A C 1
ATOM 2036 O O . ALA A 1 267 ? -7.735 -0.629 16.493 1.00 91.19 267 ALA A O 1
ATOM 2037 N N . LEU A 1 268 ? -5.889 -1.324 15.439 1.00 86.00 268 LEU A N 1
ATOM 2038 C CA . LEU A 1 268 ? -6.589 -2.229 14.521 1.00 86.00 268 LEU A CA 1
ATOM 2039 C C . LEU A 1 268 ? -7.369 -3.306 15.275 1.00 86.00 268 LEU A C 1
ATOM 2041 O O . LEU A 1 268 ? -8.471 -3.667 14.857 1.00 86.00 268 LEU A O 1
ATOM 2045 N N . GLN A 1 269 ? -6.820 -3.802 16.388 1.00 80.38 269 GLN A N 1
ATOM 2046 C CA . GLN A 1 269 ? -7.479 -4.811 17.204 1.00 80.38 269 GLN A CA 1
ATOM 2047 C C . GLN A 1 269 ? -8.770 -4.314 17.844 1.00 80.38 269 GLN A C 1
ATOM 2049 O O . GLN A 1 269 ? -9.776 -5.021 17.817 1.00 80.38 269 GLN A O 1
ATOM 2054 N N . VAL A 1 270 ? -8.734 -3.100 18.385 1.00 86.44 270 VAL A N 1
ATOM 2055 C CA . VAL A 1 270 ? -9.840 -2.526 19.154 1.00 86.44 270 VAL A CA 1
ATOM 2056 C C . VAL A 1 270 ? -10.858 -1.805 18.270 1.00 86.44 270 VAL A C 1
ATOM 2058 O O . VAL A 1 270 ? -12.057 -1.873 18.527 1.00 86.44 270 VAL A O 1
ATOM 2061 N N . PHE A 1 271 ? -10.403 -1.103 17.235 1.00 86.50 271 PHE A N 1
ATOM 2062 C CA . PHE A 1 271 ? -11.256 -0.279 16.380 1.00 86.50 271 PHE A CA 1
ATOM 2063 C C . PHE A 1 271 ? -11.727 -0.989 15.108 1.00 86.50 271 PHE A C 1
ATOM 2065 O O . PHE A 1 271 ? -12.771 -0.627 14.565 1.00 86.50 271 PHE A O 1
ATOM 2072 N N . GLY A 1 272 ? -10.954 -1.947 14.596 1.00 83.12 272 GLY A N 1
ATOM 2073 C CA . GLY A 1 272 ? -11.058 -2.376 13.203 1.00 83.12 272 GLY A CA 1
ATOM 2074 C C . GLY A 1 272 ? -10.446 -1.362 12.223 1.00 83.12 272 GLY A C 1
ATOM 2075 O O . GLY A 1 272 ? -10.098 -0.236 12.586 1.00 83.12 272 GLY A O 1
ATOM 2076 N N . SER A 1 273 ? -10.311 -1.779 10.961 1.00 83.38 273 SER A N 1
ATOM 2077 C CA . SER A 1 273 ? -9.498 -1.106 9.932 1.00 83.38 273 SER A CA 1
ATOM 2078 C C . SER A 1 273 ? -9.895 0.359 9.687 1.00 83.38 273 SER A C 1
ATOM 2080 O O . SER A 1 273 ? -9.103 1.277 9.914 1.00 83.38 273 SER A O 1
ATOM 2082 N N . MET A 1 274 ? -11.158 0.593 9.315 1.00 87.38 274 MET A N 1
ATOM 2083 C CA . MET A 1 274 ? -11.683 1.928 9.008 1.00 87.38 274 MET A CA 1
ATOM 2084 C C . MET A 1 274 ? -11.562 2.897 10.190 1.00 87.38 274 MET A C 1
ATOM 2086 O O . MET A 1 274 ? -11.061 4.012 10.058 1.00 87.38 274 MET A O 1
ATOM 2090 N N . ARG A 1 275 ? -12.010 2.480 11.377 1.00 90.12 275 ARG A N 1
ATOM 2091 C CA . ARG A 1 275 ? -12.039 3.351 12.560 1.00 90.12 275 ARG A CA 1
ATOM 2092 C C . ARG A 1 275 ? -10.633 3.665 13.071 1.00 90.12 275 ARG A C 1
ATOM 2094 O O . ARG A 1 275 ? -10.400 4.790 13.506 1.00 90.12 275 ARG A O 1
ATOM 2101 N N . ALA A 1 276 ? -9.692 2.724 12.971 1.00 92.50 276 ALA A N 1
ATOM 2102 C CA . ALA A 1 276 ? -8.286 2.986 13.268 1.00 92.50 276 ALA A CA 1
ATOM 2103 C C . ALA A 1 276 ? -7.696 4.030 12.302 1.00 92.50 276 ALA A C 1
ATOM 2105 O O . ALA A 1 276 ? -7.023 4.963 12.742 1.00 92.50 276 ALA A O 1
ATOM 2106 N N . ALA A 1 277 ? -8.005 3.938 11.003 1.00 94.50 277 ALA A N 1
ATOM 2107 C CA . ALA A 1 277 ? -7.578 4.934 10.019 1.00 94.50 277 ALA A CA 1
ATOM 2108 C C . ALA A 1 277 ? -8.171 6.328 10.299 1.00 94.50 277 ALA A C 1
ATOM 2110 O O . ALA A 1 277 ? -7.452 7.327 10.266 1.00 94.50 277 ALA A O 1
ATOM 2111 N N . LEU A 1 278 ? -9.457 6.407 10.659 1.00 95.38 278 LEU A N 1
ATOM 2112 C CA . LEU A 1 278 ? -10.103 7.666 11.055 1.00 95.38 278 LEU A CA 1
ATOM 2113 C C . LEU A 1 278 ? -9.525 8.242 12.359 1.00 95.38 278 LEU A C 1
ATOM 2115 O O . LEU A 1 278 ? -9.434 9.460 12.503 1.00 95.38 278 LEU A O 1
ATOM 2119 N N . ALA A 1 279 ? -9.084 7.400 13.296 1.00 95.75 279 ALA A N 1
ATOM 2120 C CA . ALA A 1 279 ? -8.363 7.853 14.484 1.00 95.75 279 ALA A CA 1
ATOM 2121 C C . ALA A 1 279 ? -7.012 8.494 14.119 1.00 95.75 279 ALA A C 1
ATOM 2123 O O . ALA A 1 279 ? -6.673 9.550 14.655 1.00 95.75 279 ALA A O 1
ATOM 2124 N N . VAL A 1 280 ? -6.271 7.912 13.168 1.00 96.56 280 VAL A N 1
ATOM 2125 C CA . VAL A 1 280 ? -5.038 8.512 12.627 1.00 96.56 280 VAL A CA 1
ATOM 2126 C C . VAL A 1 280 ? -5.331 9.832 11.910 1.00 96.56 280 VAL A C 1
ATOM 2128 O O . VAL A 1 280 ? -4.598 10.797 12.116 1.00 96.56 280 VAL A O 1
ATOM 2131 N N . LEU A 1 281 ? -6.431 9.921 11.153 1.00 96.31 281 LEU A N 1
ATOM 2132 C CA . LEU A 1 281 ? -6.882 11.175 10.542 1.00 96.31 281 LEU A CA 1
ATOM 2133 C C . LEU A 1 281 ? -7.108 12.261 11.599 1.00 96.31 281 LEU A C 1
ATOM 2135 O O . LEU A 1 281 ? -6.603 13.373 11.451 1.00 96.31 281 LEU A O 1
ATOM 2139 N N . ILE A 1 282 ? -7.835 11.948 12.680 1.00 95.25 282 ILE A N 1
ATOM 2140 C CA . ILE A 1 282 ? -8.074 12.889 13.787 1.00 95.25 282 ILE A CA 1
ATOM 2141 C C . ILE A 1 282 ? -6.748 13.353 14.388 1.00 95.25 282 ILE A C 1
ATOM 2143 O O . ILE A 1 282 ? -6.594 14.532 14.709 1.00 95.25 282 ILE A O 1
ATOM 2147 N N . ILE A 1 283 ? -5.797 12.435 14.556 1.00 95.62 283 ILE A N 1
ATOM 2148 C CA . ILE A 1 283 ? -4.482 12.748 15.109 1.00 95.62 283 ILE A CA 1
ATOM 2149 C C . ILE A 1 283 ? -3.711 13.699 14.190 1.00 95.62 283 ILE A C 1
ATOM 2151 O O . ILE A 1 283 ? -3.216 14.715 14.678 1.00 95.62 283 ILE A O 1
ATOM 2155 N N . ASP A 1 284 ? -3.647 13.413 12.886 1.00 94.75 284 ASP A N 1
ATOM 2156 C CA . ASP A 1 284 ? -2.983 14.268 11.893 1.00 94.75 284 ASP A CA 1
ATOM 2157 C C . ASP A 1 284 ? -3.611 15.670 11.848 1.00 94.75 284 ASP A C 1
ATOM 2159 O O . ASP A 1 284 ? -2.914 16.675 12.000 1.00 94.75 284 ASP A O 1
ATOM 2163 N N . ALA A 1 285 ? -4.944 15.742 11.761 1.00 93.62 285 ALA A N 1
ATOM 2164 C CA . ALA A 1 285 ? -5.689 16.999 11.696 1.00 93.62 285 ALA A CA 1
ATOM 2165 C C . ALA A 1 285 ? -5.513 17.877 12.949 1.00 93.62 285 ALA A C 1
ATOM 2167 O O . ALA A 1 285 ? -5.578 19.102 12.869 1.00 93.62 285 ALA A O 1
ATOM 2168 N N . ASN A 1 286 ? -5.262 17.272 14.115 1.00 93.25 286 ASN A N 1
ATOM 2169 C CA . ASN A 1 286 ? -5.094 17.996 15.377 1.00 93.25 286 ASN A CA 1
ATOM 2170 C C . ASN A 1 286 ? -3.633 18.188 15.807 1.00 93.25 286 ASN A C 1
ATOM 2172 O O . ASN A 1 286 ? -3.392 18.726 16.890 1.00 93.25 286 ASN A O 1
ATOM 2176 N N . ARG A 1 287 ? -2.638 17.823 14.985 1.00 90.06 287 ARG A N 1
ATOM 2177 C CA . ARG A 1 287 ? -1.220 18.082 15.311 1.00 90.06 287 ARG A CA 1
ATOM 2178 C C . ARG A 1 287 ? -0.940 19.553 15.587 1.00 90.06 287 ARG A C 1
ATOM 2180 O O . ARG A 1 287 ? -0.226 19.875 16.530 1.00 90.06 287 ARG A O 1
ATOM 2187 N N . ASN A 1 288 ? -1.548 20.423 14.786 1.00 84.38 288 ASN A N 1
ATOM 2188 C CA . ASN A 1 288 ? -1.364 21.870 14.845 1.00 84.38 288 ASN A CA 1
ATOM 2189 C C . ASN A 1 288 ? -2.591 22.587 15.430 1.00 84.38 288 ASN A C 1
ATOM 2191 O O . ASN A 1 288 ? -2.803 23.761 15.139 1.00 84.38 288 ASN A O 1
ATOM 2195 N N . HIS A 1 289 ? -3.426 21.894 16.218 1.00 85.81 289 HIS A N 1
ATOM 2196 C CA . HIS A 1 289 ? -4.620 22.509 16.801 1.00 85.81 289 HIS A CA 1
ATOM 2197 C C . HIS A 1 289 ? -4.236 23.763 17.612 1.00 85.81 289 HIS A C 1
ATOM 2199 O O . HIS A 1 289 ? -3.328 23.679 18.442 1.00 85.81 289 HIS A O 1
ATOM 2205 N N . PRO A 1 290 ? -4.926 24.906 17.441 1.00 82.12 290 PRO A N 1
ATOM 2206 C CA . PRO A 1 290 ? -4.471 26.197 17.968 1.00 82.12 290 PRO A CA 1
ATOM 2207 C C . PRO A 1 290 ? -4.372 26.249 19.498 1.00 82.12 290 PRO A C 1
ATOM 2209 O O . PRO A 1 290 ? -3.544 26.978 20.036 1.00 82.12 290 PRO A O 1
ATOM 2212 N N . THR A 1 291 ? -5.201 25.481 20.210 1.00 84.25 291 THR A N 1
ATOM 2213 C CA . THR A 1 291 ? -5.248 25.488 21.686 1.00 84.25 291 THR A CA 1
ATOM 2214 C C . THR A 1 291 ? -4.853 24.166 22.344 1.00 84.25 291 THR A C 1
ATOM 2216 O O . THR A 1 291 ? -4.486 24.152 23.515 1.00 84.25 291 THR A O 1
ATOM 2219 N N . HIS A 1 292 ? -4.919 23.054 21.611 1.00 85.31 292 HIS A N 1
ATOM 2220 C CA . HIS A 1 292 ? -4.750 21.694 22.146 1.00 85.31 292 HIS A CA 1
ATOM 2221 C C . HIS A 1 292 ? -4.040 20.791 21.124 1.00 85.31 292 HIS A C 1
ATOM 2223 O O . HIS A 1 292 ? -4.608 19.789 20.686 1.00 85.31 292 HIS A O 1
ATOM 2229 N N . PRO A 1 293 ? -2.834 21.171 20.675 1.00 90.31 293 PRO A N 1
ATOM 2230 C CA . PRO A 1 293 ? -2.097 20.413 19.670 1.00 90.31 293 PRO A CA 1
ATOM 2231 C C . PRO A 1 293 ? -1.722 19.010 20.170 1.00 90.31 293 PRO A C 1
ATOM 2233 O O . PRO A 1 293 ? -1.340 18.816 21.327 1.00 90.31 293 PRO A O 1
ATOM 2236 N N . ILE A 1 294 ? -1.782 18.019 19.278 1.00 92.75 294 ILE A N 1
ATOM 2237 C CA . ILE A 1 294 ? -1.299 16.664 19.567 1.00 92.75 294 ILE A CA 1
ATOM 2238 C C . ILE A 1 294 ? 0.208 16.594 19.311 1.00 92.75 294 ILE A C 1
ATOM 2240 O O . ILE A 1 294 ? 0.670 16.475 18.177 1.00 92.75 294 ILE A O 1
ATOM 2244 N N . HIS A 1 295 ? 0.983 16.615 20.396 1.00 89.56 295 HIS A N 1
ATOM 2245 C CA . HIS A 1 295 ? 2.447 16.521 20.344 1.00 89.56 295 HIS A CA 1
ATOM 2246 C C . HIS A 1 295 ? 2.982 15.084 20.302 1.00 89.56 295 HIS A C 1
ATOM 2248 O O . HIS A 1 295 ? 4.095 14.861 19.837 1.00 89.56 295 HIS A O 1
ATOM 2254 N N . SER A 1 296 ? 2.201 14.108 20.777 1.00 94.88 296 SER A N 1
ATOM 2255 C CA . SER A 1 296 ? 2.563 12.686 20.749 1.00 94.88 296 SER A CA 1
ATOM 2256 C C . SER A 1 296 ? 1.481 11.880 20.026 1.00 94.88 296 SER A C 1
ATOM 2258 O O . SER A 1 296 ? 0.587 11.340 20.681 1.00 94.88 296 SER A O 1
ATOM 2260 N N . PRO A 1 297 ? 1.534 11.790 18.684 1.00 95.69 297 PRO A N 1
ATOM 2261 C CA . PRO A 1 297 ? 0.577 11.013 17.895 1.00 95.69 297 PRO A CA 1
ATOM 2262 C C . PRO A 1 297 ? 0.452 9.552 18.350 1.00 95.69 297 PRO A C 1
ATOM 2264 O O . PRO A 1 297 ? -0.655 9.067 18.567 1.00 95.69 297 PRO A O 1
ATOM 2267 N N . GLY A 1 298 ? 1.576 8.863 18.588 1.00 94.00 298 GLY A N 1
ATOM 2268 C CA . GLY A 1 298 ? 1.564 7.478 19.079 1.00 94.00 298 GLY A CA 1
ATOM 2269 C C . GLY A 1 298 ? 0.939 7.334 20.471 1.00 94.00 298 GLY A C 1
ATOM 2270 O O . GLY A 1 298 ? 0.174 6.401 20.719 1.00 94.00 298 GLY A O 1
ATOM 2271 N N . GLY A 1 299 ? 1.211 8.281 21.376 1.00 96.00 299 GLY A N 1
ATOM 2272 C CA . GLY A 1 299 ? 0.582 8.324 22.698 1.00 96.00 299 GLY A CA 1
ATOM 2273 C C . GLY A 1 299 ? -0.921 8.608 22.626 1.00 96.00 299 GLY A C 1
ATOM 2274 O O . GLY A 1 299 ? -1.694 7.980 23.352 1.00 96.00 299 GLY A O 1
ATOM 2275 N N . ALA A 1 300 ? -1.334 9.503 21.724 1.00 97.25 300 ALA A N 1
ATOM 2276 C CA . ALA A 1 300 ? -2.732 9.833 21.474 1.00 97.25 300 ALA A CA 1
ATOM 2277 C C . ALA A 1 300 ? -3.508 8.630 20.927 1.00 97.25 300 ALA A C 1
ATOM 2279 O O . ALA A 1 300 ? -4.571 8.320 21.460 1.00 97.25 300 ALA A O 1
ATOM 2280 N N . LEU A 1 301 ? -2.952 7.896 19.954 1.00 97.44 301 LEU A N 1
ATOM 2281 C CA . LEU A 1 301 ? -3.599 6.698 19.413 1.00 97.44 301 LEU A CA 1
ATOM 2282 C C . LEU A 1 301 ? -3.841 5.655 20.509 1.00 97.44 301 LEU A C 1
ATOM 2284 O O . LEU A 1 301 ? -4.961 5.182 20.666 1.00 97.44 301 LEU A O 1
ATOM 2288 N N . ARG A 1 302 ? -2.836 5.374 21.351 1.00 97.31 302 ARG A N 1
ATOM 2289 C CA . ARG A 1 302 ? -3.009 4.465 22.500 1.00 97.31 302 ARG A CA 1
ATOM 2290 C C . ARG A 1 302 ? -4.035 4.973 23.510 1.00 97.31 302 ARG A C 1
ATOM 2292 O O . ARG A 1 302 ? -4.750 4.179 24.115 1.00 97.31 302 ARG A O 1
ATOM 2299 N N . ALA A 1 303 ? -4.106 6.285 23.734 1.00 96.69 303 ALA A N 1
ATOM 2300 C CA . ALA A 1 303 ? -5.121 6.864 24.609 1.00 96.69 303 ALA A CA 1
ATOM 2301 C C . ALA A 1 303 ? -6.532 6.682 24.031 1.00 96.69 303 ALA A C 1
ATOM 2303 O O . ALA A 1 303 ? -7.430 6.289 24.772 1.00 96.69 303 ALA A O 1
ATOM 2304 N N . PHE A 1 304 ? -6.713 6.893 22.725 1.00 96.12 304 PHE A N 1
ATOM 2305 C CA . PHE A 1 304 ? -7.976 6.623 22.035 1.00 96.12 304 PHE A CA 1
ATOM 2306 C C . PHE A 1 304 ? -8.354 5.145 22.149 1.00 96.12 304 PHE A C 1
ATOM 2308 O O . PHE A 1 304 ? -9.485 4.843 22.517 1.00 96.12 304 PHE A O 1
ATOM 2315 N N . THR A 1 305 ? -7.401 4.232 21.938 1.00 94.25 305 THR A N 1
ATOM 2316 C CA . THR A 1 305 ? -7.616 2.786 22.088 1.00 94.25 305 THR A CA 1
ATOM 2317 C C . THR A 1 305 ? -8.092 2.414 23.495 1.00 94.25 305 THR A C 1
ATOM 2319 O O . THR A 1 305 ? -9.093 1.715 23.645 1.00 94.25 305 THR A O 1
ATOM 2322 N N . ARG A 1 306 ? -7.456 2.951 24.547 1.00 95.94 306 ARG A N 1
ATOM 2323 C CA . ARG A 1 306 ? -7.904 2.743 25.938 1.00 95.94 306 ARG A CA 1
ATOM 2324 C C . ARG A 1 306 ? -9.303 3.300 26.204 1.00 95.94 306 ARG A C 1
ATOM 2326 O O . ARG A 1 306 ? -10.088 2.657 26.893 1.00 95.94 306 ARG A O 1
ATOM 2333 N N . LEU A 1 307 ? -9.621 4.480 25.669 1.00 93.31 307 LEU A N 1
ATOM 2334 C CA . LEU A 1 307 ? -10.955 5.072 25.802 1.00 93.31 307 LEU A CA 1
ATOM 2335 C C . LEU A 1 307 ? -12.017 4.230 25.088 1.00 93.31 307 LEU A C 1
ATOM 2337 O O . LEU A 1 307 ? -13.119 4.087 25.609 1.00 93.31 307 LEU A O 1
ATOM 2341 N N . GLN A 1 308 ? -11.697 3.652 23.929 1.00 92.06 308 GLN A N 1
ATOM 2342 C CA . GLN A 1 308 ? -12.615 2.783 23.195 1.00 92.06 308 GLN A CA 1
ATOM 2343 C C . GLN A 1 308 ? -12.893 1.494 23.971 1.00 92.06 308 GLN A C 1
ATOM 2345 O O . GLN A 1 308 ? -14.055 1.129 24.115 1.00 92.06 308 GLN A O 1
ATOM 2350 N N . LEU A 1 309 ? -11.861 0.856 24.537 1.00 88.94 309 LEU A N 1
ATOM 2351 C CA . LEU A 1 309 ? -12.025 -0.315 25.411 1.00 88.94 309 LEU A CA 1
ATOM 2352 C C . LEU A 1 309 ? -12.891 -0.013 26.642 1.00 88.94 309 LEU A C 1
ATOM 2354 O O . LEU A 1 309 ? -13.643 -0.868 27.096 1.00 88.94 309 LEU A O 1
ATOM 2358 N N . ALA A 1 310 ? -12.823 1.213 27.167 1.00 91.19 310 ALA A N 1
ATOM 2359 C CA . ALA A 1 310 ? -13.669 1.663 28.269 1.00 91.19 310 ALA A CA 1
ATOM 2360 C C . ALA A 1 310 ? -15.092 2.085 27.839 1.00 91.19 310 ALA A C 1
ATOM 2362 O O . ALA A 1 310 ? -15.879 2.495 28.692 1.00 91.19 310 ALA A O 1
ATOM 2363 N N . GLY A 1 311 ? -15.424 2.049 26.540 1.00 87.50 311 GLY A N 1
ATOM 2364 C CA . GLY A 1 311 ? -16.702 2.533 26.001 1.00 87.50 311 GLY A CA 1
ATOM 2365 C C . GLY A 1 311 ? -16.877 4.057 26.067 1.00 87.50 311 GLY A C 1
ATOM 2366 O O . GLY A 1 311 ? -17.997 4.558 26.049 1.00 87.50 311 GLY A O 1
ATOM 2367 N N . GLN A 1 312 ? -15.777 4.805 26.188 1.00 89.62 312 GLN A N 1
ATOM 2368 C CA . GLN A 1 312 ? -15.758 6.256 26.415 1.00 89.62 312 GLN A CA 1
ATOM 2369 C C . GLN A 1 312 ? -15.268 7.059 25.204 1.00 89.62 312 GLN A C 1
ATOM 2371 O O . GLN A 1 312 ? -15.319 8.290 25.219 1.00 89.62 312 GLN A O 1
ATOM 2376 N N . PHE A 1 313 ? -14.769 6.401 24.157 1.00 90.69 313 PHE A N 1
ATOM 2377 C CA . PHE A 1 313 ? -14.292 7.097 22.968 1.00 90.69 313 PHE A CA 1
ATOM 2378 C C . PHE A 1 313 ? -15.446 7.454 22.026 1.00 90.69 313 PHE A C 1
ATOM 2380 O O . PHE A 1 313 ? -16.121 6.581 21.489 1.00 90.69 313 PHE A O 1
ATOM 2387 N N . ASN A 1 314 ? -15.647 8.752 21.792 1.00 89.88 314 ASN A N 1
ATOM 2388 C CA . ASN A 1 314 ? -16.649 9.254 20.855 1.00 89.88 314 ASN A CA 1
ATOM 2389 C C . ASN A 1 314 ? -15.987 9.647 19.524 1.00 89.88 314 ASN A C 1
ATOM 2391 O O . ASN A 1 314 ? -15.604 10.806 19.316 1.00 89.88 314 ASN A O 1
ATOM 2395 N N . LEU A 1 315 ? -15.838 8.662 18.633 1.00 90.19 315 LEU A N 1
ATOM 2396 C CA . LEU A 1 315 ? -15.254 8.860 17.304 1.00 90.19 315 LEU A CA 1
ATOM 2397 C C . LEU A 1 315 ? -16.102 9.823 16.458 1.00 90.19 315 LEU A C 1
ATOM 2399 O O . LEU A 1 315 ? -15.571 10.804 15.939 1.00 90.19 315 LEU A O 1
ATOM 2403 N N . SER A 1 316 ? -17.414 9.579 16.363 1.00 88.25 316 SER A N 1
ATOM 2404 C CA . SER A 1 316 ? -18.336 10.406 15.572 1.00 88.25 316 SER A CA 1
ATOM 2405 C C . SER A 1 316 ? -18.323 11.868 16.036 1.00 88.25 316 SER A C 1
ATOM 2407 O O . SER A 1 316 ? -18.137 12.773 15.225 1.00 88.25 316 SER A O 1
ATOM 2409 N N . GLY A 1 317 ? -18.378 12.116 17.349 1.00 88.50 317 GLY A N 1
ATOM 2410 C CA . GLY A 1 317 ? -18.299 13.463 17.925 1.00 88.50 317 GLY A CA 1
ATOM 2411 C C . GLY A 1 317 ? -16.982 14.183 17.625 1.00 88.50 317 GLY A C 1
ATOM 2412 O O . GLY A 1 317 ? -16.982 15.374 17.316 1.00 88.50 317 GLY A O 1
ATOM 2413 N N . SER A 1 318 ? -15.861 13.457 17.651 1.00 91.00 318 SER A N 1
ATOM 2414 C CA . SER A 1 318 ? -14.542 14.013 17.325 1.00 91.00 318 SER A CA 1
ATOM 2415 C C . SER A 1 318 ? -14.443 14.426 15.848 1.00 91.00 318 SER A C 1
ATOM 2417 O O . SER A 1 318 ? -13.885 15.480 15.538 1.00 91.00 318 SER A O 1
ATOM 2419 N N . LEU A 1 319 ? -15.035 13.641 14.939 1.00 92.56 319 LEU A N 1
ATOM 2420 C CA . LEU A 1 319 ? -15.129 13.961 13.509 1.00 92.56 319 LEU A CA 1
ATOM 2421 C C . LEU A 1 319 ? -16.099 15.121 13.240 1.00 92.56 319 LEU A C 1
ATOM 2423 O O . LEU A 1 319 ? -15.772 16.006 12.455 1.00 92.56 319 LEU A O 1
ATOM 2427 N N . ILE A 1 320 ? -17.255 15.168 13.914 1.00 90.00 320 ILE A N 1
ATOM 2428 C CA . ILE A 1 320 ? -18.199 16.298 13.828 1.00 90.00 320 ILE A CA 1
ATOM 2429 C C . ILE A 1 320 ? -17.502 17.598 14.236 1.00 90.00 320 ILE A C 1
ATOM 2431 O O . ILE A 1 320 ? -17.573 18.583 13.504 1.00 90.00 320 ILE A O 1
ATOM 2435 N N . GLY A 1 321 ? -16.755 17.583 15.344 1.00 89.12 321 GLY A N 1
ATOM 2436 C CA . GLY A 1 321 ? -16.006 18.754 15.796 1.00 89.12 321 GLY A CA 1
ATOM 2437 C C . GLY A 1 321 ? -14.963 19.232 14.778 1.00 89.12 321 GLY A C 1
ATOM 2438 O O . GLY A 1 321 ? -14.733 20.434 14.663 1.00 89.12 321 GLY A O 1
ATOM 2439 N N . LEU A 1 322 ? -14.344 18.324 14.015 1.00 91.25 322 LEU A N 1
ATOM 2440 C CA . LEU A 1 322 ? -13.469 18.698 12.899 1.00 91.25 322 LEU A CA 1
ATOM 2441 C C . LEU A 1 322 ? -14.252 19.315 11.729 1.00 91.25 322 LEU A C 1
ATOM 2443 O O . LEU A 1 322 ? -13.818 20.326 11.180 1.00 91.25 322 LEU A O 1
ATOM 2447 N N . VAL A 1 323 ? -15.413 18.754 11.372 1.00 89.81 323 VAL A N 1
ATOM 2448 C CA . VAL A 1 323 ? -16.272 19.300 10.304 1.00 89.81 323 VAL A CA 1
ATOM 2449 C C . VAL A 1 323 ? -16.707 20.723 10.639 1.00 89.81 323 VAL A C 1
ATOM 2451 O O . VAL A 1 323 ? -16.612 21.609 9.791 1.00 89.81 323 VAL A O 1
ATOM 2454 N N . GLU A 1 324 ? -17.162 20.961 11.866 1.00 88.50 324 GLU A N 1
ATOM 2455 C CA . GLU A 1 324 ? -17.584 22.289 12.317 1.00 88.50 324 GLU A CA 1
ATOM 2456 C C . GLU A 1 324 ? -16.439 23.304 12.250 1.00 88.50 324 GLU A C 1
ATOM 2458 O O . GLU A 1 324 ? -16.647 24.413 11.760 1.00 88.50 324 GLU A O 1
ATOM 2463 N N . ARG A 1 325 ? -15.217 22.911 12.641 1.00 85.81 325 ARG A N 1
ATOM 2464 C CA . ARG A 1 325 ? -14.029 23.767 12.502 1.00 85.81 325 ARG A CA 1
ATOM 2465 C C . ARG A 1 325 ? -13.695 24.076 11.046 1.00 85.81 325 ARG A C 1
ATOM 2467 O O . ARG A 1 325 ? -13.496 25.241 10.725 1.00 85.81 325 ARG A O 1
ATOM 2474 N N . SER A 1 326 ? -13.722 23.077 10.163 1.00 83.62 326 SER A N 1
ATOM 2475 C CA . SER A 1 326 ? -13.424 23.274 8.733 1.00 83.62 326 SER A CA 1
ATOM 2476 C C . SER A 1 326 ? -14.393 24.234 8.029 1.00 83.62 326 SER A C 1
ATOM 2478 O O . SER A 1 326 ? -14.048 24.823 7.015 1.00 83.62 326 SER A O 1
ATOM 2480 N N . ARG A 1 327 ? -15.610 24.413 8.566 1.00 81.62 327 ARG A N 1
ATOM 2481 C CA . ARG A 1 327 ? -16.601 25.382 8.063 1.00 81.62 327 ARG A CA 1
ATOM 2482 C C . ARG A 1 327 ? -16.411 26.794 8.618 1.00 81.62 327 ARG A C 1
ATOM 2484 O O . ARG A 1 327 ? -16.981 27.731 8.067 1.00 81.62 327 ARG A O 1
ATOM 2491 N N . ALA A 1 328 ? -15.717 26.925 9.746 1.00 74.25 328 ALA A N 1
ATOM 2492 C CA . ALA A 1 328 ? -15.476 28.193 10.429 1.00 74.25 328 ALA A CA 1
ATOM 2493 C C . ALA A 1 328 ? -14.152 28.853 10.004 1.00 74.25 328 ALA A C 1
ATOM 2495 O O . ALA A 1 328 ? -13.956 30.038 10.271 1.00 74.25 328 ALA A O 1
ATOM 2496 N N . GLU A 1 329 ? -13.257 28.102 9.358 1.00 61.62 329 GLU A N 1
ATOM 2497 C CA . GLU A 1 329 ? -12.087 28.647 8.671 1.00 61.62 329 GLU A CA 1
ATOM 2498 C C . GLU A 1 329 ? -12.539 29.312 7.349 1.00 61.62 329 GLU A C 1
ATOM 2500 O O . GLU A 1 329 ? -13.237 28.664 6.567 1.00 61.62 329 GLU A O 1
ATOM 2505 N N . PRO A 1 330 ? -12.240 30.610 7.137 1.00 46.91 330 PRO A N 1
ATOM 2506 C CA . PRO A 1 330 ? -12.729 31.388 5.995 1.00 46.91 330 PRO A CA 1
ATOM 2507 C C . PRO A 1 330 ? -12.080 31.039 4.652 1.00 46.91 330 PRO A C 1
ATOM 2509 O O . PRO A 1 330 ? -10.900 30.616 4.638 1.00 46.91 330 PRO A O 1
#

Radius of gyration: 23.38 Å; chains: 1; bounding box: 54×58×81 Å

InterPro domains:
  IPR003356 DNA methylase, adenine-specific [PF02384] (117-171)
  IPR021760 Plasmid replication protein C, C-terminal [PF11800] (238-324)
  IPR029063 S-adenosyl-L-methionine-dependent methyltransferase superfamily [G3DSA:3.40.50.150] (101-210)
  IPR029063 S-adenosyl-L-methionine-dependent methyltransferase superfamily [SSF53335] (113-175)

Secondary structure (DSSP, 8-state):
-PPPPPPP--------HHHHHHHHHHTTS-TTS-HHHHHHHHHHHHHHHHHHHH---HHHHHHHHHHHHHHHHT-S-HHHHHHHHHHHHHHHHHHHH-S--HHHHHHHHTT---GGGT--PPPHHHHHHHHHHHH-SHHHHHHHHS------TT-TT-HHHHHHHHHHHHTT--GGGS-------------------------SSS-TT--TT--HHHHHHHS-HHHHHHHHHHS-TTS---HHHHHHHHHHHHHHHT--HHHHHHHHHHH-HHHHHHHHHHHHHTTT-SSS--S-HHHHHHHHHHHHHTT---HHHHHHHHHHHHHH--

Organism: NCBI:txid1529068

Sequence (330 aa):
MARRHPHPDKEFDMAHPAVTAFVRALDQFDRSKTRTEIFRLFCEMAYCALAKRASPFADQQDRLEAEYMDCVGRFPNKDDIRRMPEMMAIAIEAIAGGGLDFFGQVAAEIGALDAGLGQFFTPYEISRLMAEMSLGDAPAQIEAQGFITVSEPAAGAGGMVLALADALESQGFDPARHRADNDFLKSAPSGAECREKSIGGLSPAGNPDDLSWLTPEKIRSIAGQNFRFCLDAICPVGEQMTDRHLRSVAIMLLPDLGINASAWEEALQVFGSMRAALAVLIIDANRNHPTHPIHSPGGALRAFTRLQLAGQFNLSGSLIGLVERSRAEP

pLDDT: mean 82.75, std 19.15, range [27.12, 98.44]

Foldseek 3Di:
DDDDDDDPPDPPDDQDVLLVVLLVLLVPADPVDASLLLLVLLVLLVCLVVVLLVDPDPVSNVVSVVSNVVSVVVGPDVVNVVSSVVSVLSVLLVVLVALDPSSLSSCVVSVVADVVVVGDRDGLVNLLVVLLVQCPCVVVVCVVPVHDDDDDPPCRVNSSVSSNQVNCVVVQDHPVLDDPPPDPDDDDDDDDDDDDDDDDDDDPDPDLPDPVVPDPVLLLLLFAPQLNVQLCSNANPPGDDDLSSLLSSLVVCCSVLVADPVLLSLLCVLQNRNLSSLLSRLLRSQCVPPPRHNPRSNVSSNVLSVCSVVVNRRSSVSSVVSSVVSVVPD